Protein AF-A0A316JF48-F1 (afdb_monomer)

Foldseek 3Di:
DPQDQQDPVLLVVLLVLLVLAPVDDLLLSQLLVQQSVQDDSVVQWRFAALVSSQVSSVHDSVVSVVCVVVNVVVLQKDFPDPDDPPGGTTMHGQSQKGRGPVQCVQVVNDTDNGVVPDPRPPPPPDDDDDDDDDDDDDDDDDDDDDDDDDDDDDDDDDDDDDDDDDDDDDDDDDDDDDDDDDDDPPPDPPFDPQWFKWAFQFWAQDDPVSQKIWTWIAGPVRDIDIDIDGCPDPQVVQVCVAQPCPVDRVSRRGAMWIWGPDPDDDIGIWHRFKDDKWKWFWADKDADPQQKIWTFIQTPNDTDIDTGDNVLSVQQQVQLVHDVSNHRFIWIWIQGRVRRIHIHGD

Secondary structure (DSSP, 8-state):
----PPPHHHHHHHHHHHHT-TTS-HHHHHHHHHHHHTEETTTTEEE--HHHHHHHHTS-HHHHHHHHHHHHHTTSEEEEE--BTTBPPEEEE-TT-B--HHHHHHTTT--BS-TTTS--TT---PPPPPP--------------------------------------PPPP----------------PPPTTEEEEEEEEEEEESTTS-EEEEEEEETT--EEEEEEETTSHHHHHHHHHH---S-TTTTTT-EEEEE--SSSPPPEEESSPPPPEEEEEEEEEE-TTS-EEEEEEETTEEEEEEE-HHHHHHHHHHHTSHHHHTT-EEEEEE-TTS-EEEEE-

Nearest PDB structures (foldseek):
  8s4s-assembly1_A  TM=5.146E-01  e=9.617E-03  Enterococcus faecalis
  3g3z-assembly1_B  TM=6.597E-01  e=1.656E-01  Neisseria meningitidis serogroup B
  4zzl-assembly1_A  TM=5.599E-01  e=2.764E-01  Pseudomonas aeruginosa
  7xhs-assembly1_A  TM=5.528E-01  e=4.613E-01  Photorhabdus
  2fbh-assembly1_A  TM=4.994E-01  e=3.097E-01  Pseudomonas aeruginosa

Mean predicted aligned error: 20.39 Å

Sequence (346 aa):
MAWHRIRVKDKAAFREDMQEDTTLTDLQKRMISVIVKHWSNARMAAECSNSFIAVGAGTTVKMVKKYKPSLIASGRVSVKKEHTFTESTLWDVNWFFRGSAYTRHMNGGKPISDCRKVAPKDAQGSPPYMHKGAPQDCIGGWPPDMHGGGPQVGAQFHPLRGCIGAPTGARPLGGAQGVAPLKEKKNNPRAQPGFARWKIVHAEYEGEDEDVFVAHLRSGANRKFVLRCHIESEEYCALDDAIGIDGDTEYIIGTQIAMSVNRTGPKEIRRADPLPWQTADIVSGETNPDGSAIMRVIIDGEESKMRLTSPQAAALIESCGGEKETIGARVRFRLMPDDSMEFYTA

pLDDT: mean 73.67, std 23.27, range [22.89, 95.19]

Structure (mmCIF, N/CA/C/O backbone):
data_AF-A0A316JF48-F1
#
_entry.id   AF-A0A316JF48-F1
#
loop_
_atom_site.group_PDB
_atom_site.id
_atom_site.type_symbol
_atom_site.label_atom_id
_atom_site.label_alt_id
_atom_site.label_comp_id
_atom_site.label_asym_id
_atom_site.label_entity_id
_atom_site.label_seq_id
_atom_site.pdbx_PDB_ins_code
_atom_site.Cartn_x
_atom_site.Cartn_y
_atom_site.Cartn_z
_atom_site.occupancy
_atom_site.B_iso_or_equiv
_atom_site.auth_seq_id
_atom_site.auth_comp_id
_atom_site.auth_asym_id
_atom_site.auth_atom_id
_atom_site.pdbx_PDB_model_num
ATOM 1 N N . MET A 1 1 ? 34.628 -20.916 -14.542 1.00 34.16 1 MET A N 1
ATOM 2 C CA . MET A 1 1 ? 33.350 -21.650 -14.684 1.00 34.16 1 MET A CA 1
ATOM 3 C C . MET A 1 1 ? 32.396 -20.804 -15.515 1.00 34.16 1 MET A C 1
ATOM 5 O O . MET A 1 1 ? 32.075 -19.697 -15.103 1.00 34.16 1 MET A O 1
ATOM 9 N N . ALA A 1 2 ? 32.015 -21.260 -16.710 1.00 33.56 2 ALA A N 1
ATOM 10 C CA . ALA A 1 2 ? 31.107 -20.523 -17.588 1.00 33.56 2 ALA A CA 1
ATOM 11 C C . ALA A 1 2 ? 29.662 -20.702 -17.097 1.00 33.56 2 ALA A C 1
ATOM 13 O O . ALA A 1 2 ? 29.010 -21.697 -17.412 1.00 33.56 2 ALA A O 1
ATOM 14 N N . TRP A 1 3 ? 29.175 -19.765 -16.284 1.00 41.34 3 TRP A N 1
ATOM 15 C CA . TRP A 1 3 ? 27.784 -19.744 -15.837 1.00 41.34 3 TRP A CA 1
ATOM 16 C C . TRP A 1 3 ? 26.866 -19.710 -17.068 1.00 41.34 3 TRP A C 1
ATOM 18 O O . TRP A 1 3 ? 27.005 -18.850 -17.940 1.00 41.34 3 TRP A O 1
ATOM 28 N N . HIS A 1 4 ? 25.981 -20.702 -17.195 1.00 54.09 4 HIS A N 1
ATOM 29 C CA . HIS A 1 4 ? 25.082 -20.851 -18.339 1.00 54.09 4 HIS A CA 1
ATOM 30 C C . HIS A 1 4 ? 24.142 -19.641 -18.438 1.00 54.09 4 HIS A C 1
ATOM 32 O O . HIS A 1 4 ? 23.139 -19.550 -17.734 1.00 54.09 4 HIS A O 1
ATOM 38 N N . ARG A 1 5 ? 24.463 -18.707 -19.340 1.00 67.81 5 ARG A N 1
ATOM 39 C CA . ARG A 1 5 ? 23.582 -17.600 -19.719 1.00 67.81 5 ARG A CA 1
ATOM 40 C C . ARG A 1 5 ? 22.308 -18.176 -20.338 1.00 67.81 5 ARG A C 1
ATOM 42 O O . ARG A 1 5 ? 22.382 -18.864 -21.357 1.00 67.81 5 ARG A O 1
ATOM 49 N N . ILE A 1 6 ? 21.153 -17.858 -19.758 1.00 78.00 6 ILE A N 1
ATOM 50 C CA . ILE A 1 6 ? 19.854 -18.271 -20.298 1.00 78.00 6 ILE A CA 1
ATOM 51 C C . ILE A 1 6 ? 19.650 -17.595 -21.651 1.00 78.00 6 ILE A C 1
ATOM 53 O O . ILE A 1 6 ? 19.726 -16.361 -21.757 1.00 78.00 6 ILE A O 1
ATOM 57 N N . ARG A 1 7 ? 19.419 -18.403 -22.691 1.00 75.81 7 ARG A N 1
ATOM 58 C CA . ARG A 1 7 ? 19.277 -17.926 -24.069 1.00 75.81 7 ARG A CA 1
ATOM 59 C C . ARG A 1 7 ? 17.834 -17.516 -24.335 1.00 75.81 7 ARG A C 1
ATOM 61 O O . ARG A 1 7 ? 16.902 -17.984 -23.688 1.00 75.81 7 ARG A O 1
ATOM 68 N N . VAL A 1 8 ? 17.636 -16.672 -25.346 1.00 74.12 8 VAL A N 1
ATOM 69 C CA . VAL A 1 8 ? 16.299 -16.208 -25.764 1.00 74.12 8 VAL A CA 1
ATOM 70 C C . VAL A 1 8 ? 15.369 -17.385 -26.085 1.00 74.12 8 VAL A C 1
ATOM 72 O O . VAL A 1 8 ? 14.216 -17.378 -25.664 1.00 74.12 8 VAL A O 1
ATOM 75 N N . LYS A 1 9 ? 15.894 -18.433 -26.736 1.00 75.31 9 LYS A N 1
ATOM 76 C CA . LYS A 1 9 ? 15.146 -19.662 -27.043 1.00 75.31 9 LYS A CA 1
ATOM 77 C C . LYS A 1 9 ? 14.630 -20.398 -25.800 1.00 75.31 9 LYS A C 1
ATOM 79 O O . LYS A 1 9 ? 13.519 -20.909 -25.821 1.00 75.31 9 LYS A O 1
ATOM 84 N N . ASP A 1 10 ? 15.397 -20.400 -24.708 1.00 76.25 10 ASP A N 1
ATOM 85 C CA . ASP A 1 10 ? 15.010 -21.084 -23.470 1.00 76.25 10 ASP A CA 1
ATOM 86 C C . ASP A 1 10 ? 13.870 -20.314 -22.787 1.00 76.25 10 ASP A C 1
ATOM 88 O O . ASP A 1 10 ? 12.926 -20.913 -22.274 1.00 76.25 10 ASP A O 1
ATOM 92 N N . LYS A 1 11 ? 13.907 -18.974 -22.866 1.00 81.25 11 LYS A N 1
ATOM 93 C CA . LYS A 1 11 ? 12.822 -18.108 -22.385 1.00 81.25 11 LYS A CA 1
ATOM 94 C C . LYS A 1 11 ? 11.534 -18.269 -23.197 1.00 81.25 11 LYS A C 1
ATOM 96 O O . LYS A 1 11 ? 10.454 -18.232 -22.614 1.00 81.25 11 LYS A O 1
ATOM 101 N N . ALA A 1 12 ? 11.645 -18.416 -24.519 1.00 77.31 12 ALA A N 1
ATOM 102 C CA . ALA A 1 12 ? 10.501 -18.624 -25.407 1.00 77.31 12 ALA A CA 1
ATOM 103 C C . ALA A 1 12 ? 9.829 -19.978 -25.136 1.00 77.31 12 ALA A C 1
ATOM 105 O O . ALA A 1 12 ? 8.649 -20.007 -24.798 1.00 77.31 12 ALA A O 1
ATOM 106 N N . ALA A 1 13 ? 10.611 -21.064 -25.132 1.00 79.88 13 ALA A N 1
ATOM 107 C CA . ALA A 1 13 ? 10.106 -22.409 -24.865 1.00 79.88 13 ALA A CA 1
ATOM 108 C C . ALA A 1 13 ? 9.469 -22.541 -23.469 1.00 79.88 13 ALA A C 1
ATOM 110 O O . ALA A 1 13 ? 8.463 -23.223 -23.305 1.00 79.88 13 ALA A O 1
ATOM 111 N N . PHE A 1 14 ? 10.023 -21.865 -22.454 1.00 90.12 14 PHE A N 1
ATOM 112 C CA . PHE A 1 14 ? 9.407 -21.804 -21.127 1.00 90.12 14 PHE A CA 1
ATOM 113 C C . PHE A 1 14 ? 8.027 -21.124 -21.157 1.00 90.12 14 PHE A C 1
ATOM 115 O O . PHE A 1 14 ? 7.099 -21.580 -20.491 1.00 90.12 14 PHE A O 1
ATOM 122 N N . ARG A 1 15 ? 7.884 -20.018 -21.901 1.00 88.06 15 ARG A N 1
ATOM 123 C CA . ARG A 1 15 ? 6.619 -19.271 -21.980 1.00 88.06 15 ARG A CA 1
ATOM 124 C C . ARG A 1 15 ? 5.547 -20.046 -22.729 1.00 88.06 15 ARG A C 1
ATOM 126 O O . ARG A 1 15 ? 4.422 -20.068 -22.248 1.00 88.06 15 ARG A O 1
ATOM 133 N N . GLU A 1 16 ? 5.892 -20.659 -23.857 1.00 86.75 16 GLU A N 1
ATOM 134 C CA . GLU A 1 16 ? 4.974 -21.501 -24.636 1.00 86.75 16 GLU A CA 1
ATOM 135 C C . GLU A 1 16 ? 4.423 -22.639 -23.768 1.00 86.75 16 GLU A C 1
ATOM 137 O O . GLU A 1 16 ? 3.214 -22.732 -23.564 1.00 86.75 16 GLU A O 1
ATOM 142 N N . ASP A 1 17 ? 5.311 -23.395 -23.115 1.00 90.69 17 ASP A N 1
ATOM 143 C CA . ASP A 1 17 ? 4.923 -24.482 -22.211 1.00 90.69 17 ASP A CA 1
ATOM 144 C C . ASP A 1 17 ? 4.059 -24.004 -21.028 1.00 90.69 17 ASP A C 1
ATOM 146 O O . ASP A 1 17 ? 3.122 -24.688 -20.620 1.00 90.69 17 ASP A O 1
ATOM 150 N N . MET A 1 18 ? 4.346 -22.823 -20.472 1.00 92.50 18 MET A N 1
ATOM 151 C CA . MET A 1 18 ? 3.547 -22.242 -19.390 1.00 92.50 18 MET A CA 1
ATOM 152 C C . MET A 1 18 ? 2.138 -21.837 -19.850 1.00 92.50 18 MET A C 1
ATOM 154 O O . MET A 1 18 ? 1.196 -21.945 -19.063 1.00 92.50 18 MET A O 1
ATOM 158 N N . GLN A 1 19 ? 1.967 -21.363 -21.089 1.00 90.19 19 GLN A N 1
ATOM 159 C CA . GLN A 1 19 ? 0.639 -21.007 -21.605 1.00 90.19 19 GLN A CA 1
ATOM 160 C C . GLN A 1 19 ? -0.237 -22.245 -21.809 1.00 90.19 19 GLN A C 1
ATOM 162 O O . GLN A 1 19 ? -1.428 -22.202 -21.495 1.00 90.19 19 GLN A O 1
ATOM 167 N N . GLU A 1 20 ? 0.363 -23.359 -22.222 1.00 88.00 20 GLU A N 1
ATOM 168 C CA . GLU A 1 20 ? -0.301 -24.654 -22.422 1.00 88.00 20 GLU A CA 1
ATOM 169 C C . G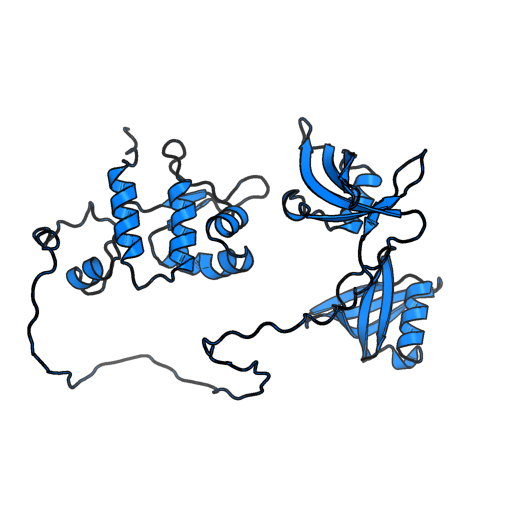LU A 1 20 ? -0.499 -25.472 -21.128 1.00 88.00 20 GLU A C 1
ATOM 171 O O . GLU A 1 20 ? -1.043 -26.579 -21.152 1.00 88.00 20 GLU A O 1
ATOM 176 N N . ASP A 1 21 ? -0.057 -24.959 -19.978 1.00 88.62 21 ASP A N 1
ATOM 177 C CA . ASP A 1 21 ? -0.242 -25.611 -18.682 1.00 88.62 21 ASP A CA 1
ATOM 178 C C . ASP A 1 21 ? -1.650 -25.335 -18.138 1.00 88.62 21 ASP A C 1
ATOM 180 O O . ASP A 1 21 ? -2.005 -24.201 -17.804 1.00 88.62 21 ASP A O 1
ATOM 184 N N . THR A 1 22 ? -2.472 -26.379 -18.050 1.00 86.75 22 THR A N 1
ATOM 185 C CA . THR A 1 22 ? -3.846 -26.304 -17.532 1.00 86.75 22 THR A CA 1
ATOM 186 C C . THR A 1 22 ? -3.915 -26.339 -16.006 1.00 86.75 22 THR A C 1
ATOM 188 O O . THR A 1 22 ? -4.963 -26.041 -15.439 1.00 86.75 22 THR A O 1
ATOM 191 N N . THR A 1 23 ? -2.811 -26.659 -15.322 1.00 87.50 23 THR A N 1
ATOM 192 C CA . THR A 1 23 ? -2.747 -26.675 -13.849 1.00 87.50 23 THR A CA 1
ATOM 193 C C . THR A 1 23 ? -2.581 -25.281 -13.244 1.00 87.50 23 THR A C 1
ATOM 195 O O . THR A 1 23 ? -2.753 -25.103 -12.039 1.00 87.50 23 THR A O 1
ATOM 198 N N . LEU A 1 24 ? -2.271 -24.284 -14.077 1.00 91.12 24 LEU A N 1
ATOM 199 C CA . LEU A 1 24 ? -2.115 -22.891 -13.683 1.00 91.12 24 LEU A CA 1
ATOM 200 C C . LEU A 1 24 ? -3.306 -22.058 -14.152 1.00 91.12 24 LEU A C 1
ATOM 202 O O . LEU A 1 24 ? -3.694 -22.092 -15.317 1.00 91.12 24 LEU A O 1
ATOM 206 N N . THR A 1 25 ? -3.825 -21.227 -13.254 1.00 93.50 25 THR A N 1
ATOM 207 C CA . THR A 1 25 ? -4.791 -20.179 -13.599 1.00 93.50 25 THR A CA 1
ATOM 208 C C . THR A 1 25 ? -4.130 -19.066 -14.415 1.00 93.50 25 THR A C 1
ATOM 210 O O . THR A 1 25 ? -2.928 -18.814 -14.291 1.00 93.50 25 THR A O 1
ATOM 213 N N . ASP A 1 26 ? -4.923 -18.318 -15.184 1.00 92.62 26 ASP A N 1
ATOM 214 C CA . ASP A 1 26 ? -4.429 -17.171 -15.962 1.00 92.62 26 ASP A CA 1
ATOM 215 C C . ASP A 1 26 ? -3.710 -16.137 -15.093 1.00 92.62 26 ASP A C 1
ATOM 217 O O . ASP A 1 26 ? -2.704 -15.553 -15.497 1.00 92.62 26 ASP A O 1
ATOM 221 N N . LEU A 1 27 ? -4.188 -15.937 -13.863 1.00 92.19 27 LEU A N 1
ATOM 222 C CA . LEU A 1 27 ? -3.556 -15.035 -12.911 1.00 92.19 27 LEU A CA 1
ATOM 223 C C . LEU A 1 27 ? -2.155 -15.524 -12.508 1.00 92.19 27 LEU A C 1
ATOM 225 O O . LEU A 1 27 ? -1.216 -14.730 -12.490 1.00 92.19 27 LEU A O 1
ATOM 229 N N . GLN A 1 28 ? -1.990 -16.822 -12.242 1.00 94.25 28 GLN A N 1
ATOM 230 C CA . GLN A 1 28 ? -0.684 -17.406 -11.922 1.00 94.25 28 GLN A CA 1
ATOM 231 C C . GLN A 1 28 ? 0.271 -17.337 -13.117 1.00 94.25 28 GLN A C 1
ATOM 233 O O . GLN A 1 28 ? 1.434 -16.973 -12.944 1.00 94.25 28 GLN A O 1
ATOM 238 N N . LYS A 1 29 ? -0.222 -17.596 -14.337 1.00 94.44 29 LYS A N 1
ATOM 239 C CA . LYS A 1 29 ? 0.559 -17.431 -15.576 1.00 94.44 29 LYS A CA 1
ATOM 240 C C . LYS A 1 29 ? 1.045 -15.991 -15.739 1.00 94.44 29 LYS A C 1
ATOM 242 O O . LYS A 1 29 ? 2.211 -15.775 -16.076 1.00 94.44 29 LYS A O 1
ATOM 247 N N . ARG A 1 30 ? 0.195 -14.995 -15.453 1.00 94.44 30 ARG A N 1
ATOM 248 C CA . ARG A 1 30 ? 0.591 -13.576 -15.457 1.00 94.44 30 ARG A CA 1
ATOM 249 C C . ARG A 1 30 ? 1.652 -13.275 -14.397 1.00 94.44 30 ARG A C 1
ATOM 251 O O . ARG A 1 30 ? 2.666 -12.679 -14.739 1.00 94.44 30 ARG A O 1
ATOM 258 N N . MET A 1 31 ? 1.482 -13.740 -13.157 1.00 94.75 31 MET A N 1
ATOM 259 C CA . MET A 1 31 ? 2.473 -13.543 -12.085 1.00 94.75 31 MET A CA 1
ATOM 260 C C . MET A 1 31 ? 3.843 -14.145 -12.439 1.00 94.75 31 MET A C 1
ATOM 262 O O . MET A 1 31 ? 4.861 -13.461 -12.334 1.00 94.75 31 MET A O 1
ATOM 266 N N . ILE A 1 32 ? 3.880 -15.386 -12.938 1.00 95.19 32 ILE A N 1
ATOM 267 C CA . ILE A 1 32 ? 5.127 -16.037 -13.380 1.00 95.19 32 ILE A CA 1
ATOM 268 C C . ILE A 1 32 ? 5.738 -15.278 -14.565 1.00 95.19 32 ILE A C 1
ATOM 270 O O . ILE A 1 32 ? 6.951 -15.078 -14.608 1.00 95.19 32 ILE A O 1
ATOM 274 N N . SER A 1 33 ? 4.915 -14.789 -15.498 1.00 93.44 33 SER A N 1
ATOM 275 C CA . SER A 1 33 ? 5.388 -13.995 -16.641 1.00 93.44 33 SER A CA 1
ATOM 276 C C . SER A 1 33 ? 6.127 -12.725 -16.216 1.00 93.44 33 SER A C 1
ATOM 278 O O . SER A 1 33 ? 7.119 -12.369 -16.857 1.00 93.44 33 SER A O 1
ATOM 280 N N . VAL A 1 34 ? 5.683 -12.060 -15.142 1.00 93.62 34 VAL A N 1
ATOM 281 C CA . VAL A 1 34 ? 6.367 -10.880 -14.589 1.00 93.62 34 VAL A CA 1
ATOM 282 C C . VAL A 1 34 ? 7.750 -11.263 -14.070 1.00 93.62 34 VAL A C 1
ATOM 284 O O . VAL A 1 34 ? 8.740 -10.688 -14.517 1.00 93.62 34 VAL A O 1
ATOM 287 N N . ILE A 1 35 ? 7.838 -12.293 -13.225 1.00 93.12 35 ILE A N 1
ATOM 288 C CA . ILE A 1 35 ? 9.111 -12.783 -12.667 1.00 93.12 35 ILE A CA 1
ATOM 289 C C . ILE A 1 35 ? 10.094 -13.133 -13.800 1.00 93.12 35 ILE A C 1
ATOM 291 O O . ILE A 1 35 ? 11.236 -12.681 -13.836 1.00 93.12 35 ILE A O 1
ATOM 295 N N . VAL A 1 36 ? 9.620 -13.875 -14.800 1.00 92.12 36 VAL A N 1
ATOM 296 C CA . VAL A 1 36 ? 10.390 -14.305 -15.979 1.00 92.12 36 VAL A CA 1
ATOM 297 C C . VAL A 1 36 ? 10.886 -13.123 -16.816 1.00 92.12 36 VAL A C 1
ATOM 299 O O . VAL A 1 36 ? 12.003 -13.154 -17.345 1.00 92.12 36 VAL A O 1
ATOM 302 N N . LYS A 1 37 ? 10.062 -12.081 -16.983 1.00 89.50 37 LYS A N 1
ATOM 303 C CA . LYS A 1 37 ? 10.419 -10.876 -17.746 1.00 89.50 37 LYS A CA 1
ATOM 304 C C . LYS A 1 37 ? 11.554 -10.103 -17.071 1.00 89.50 37 LYS A C 1
ATOM 306 O O . LYS A 1 37 ? 12.409 -9.583 -17.782 1.00 89.50 37 LYS A O 1
ATOM 311 N N . HIS A 1 38 ? 11.590 -10.101 -15.742 1.00 89.38 38 HIS A N 1
ATOM 312 C CA . HIS A 1 38 ? 12.565 -9.363 -14.937 1.00 89.38 38 HIS A CA 1
ATOM 313 C C . HIS A 1 38 ? 13.785 -10.195 -14.510 1.00 89.38 38 HIS A C 1
ATOM 315 O O . HIS A 1 38 ? 14.590 -9.768 -13.687 1.00 89.38 38 HIS A O 1
ATOM 321 N N . TRP A 1 39 ? 13.985 -11.361 -15.127 1.00 88.25 39 TRP A N 1
ATOM 322 C CA . TRP A 1 39 ? 15.186 -12.165 -14.930 1.00 88.25 39 TRP A CA 1
ATOM 323 C C . TRP A 1 39 ? 16.458 -11.506 -15.470 1.00 88.25 39 TRP A C 1
ATOM 325 O O . TRP A 1 39 ? 16.591 -11.283 -16.684 1.00 88.25 39 TRP A O 1
ATOM 335 N N . SER A 1 40 ? 17.451 -11.348 -14.592 1.00 84.69 40 SER A N 1
ATOM 336 C CA . SER A 1 40 ? 18.799 -10.905 -14.938 1.00 84.69 40 SER A CA 1
ATOM 337 C C . SER A 1 40 ? 19.776 -12.079 -15.014 1.00 84.69 40 SER A C 1
ATOM 339 O O . SER A 1 40 ? 20.015 -12.782 -14.034 1.00 84.69 40 SER A O 1
ATOM 341 N N . ASN A 1 41 ? 20.421 -12.248 -16.173 1.00 76.94 41 ASN A N 1
ATOM 342 C CA . ASN A 1 41 ? 21.519 -13.211 -16.334 1.00 76.94 41 ASN A CA 1
ATOM 343 C C . ASN A 1 41 ? 22.772 -12.821 -15.530 1.00 76.94 41 ASN A C 1
ATOM 345 O O . ASN A 1 41 ? 23.590 -13.689 -15.257 1.00 76.94 41 ASN A O 1
ATOM 349 N N . ALA A 1 42 ? 22.935 -11.543 -15.165 1.00 76.38 42 ALA A N 1
ATOM 350 C CA . ALA A 1 42 ? 24.068 -11.097 -14.355 1.00 76.38 42 ALA A CA 1
ATOM 351 C C . ALA A 1 42 ? 23.900 -11.504 -12.883 1.00 76.38 42 ALA A C 1
ATOM 353 O O . ALA A 1 42 ? 24.842 -11.985 -12.266 1.00 76.38 42 ALA A O 1
ATOM 354 N N . ARG A 1 43 ? 22.682 -11.367 -12.337 1.00 77.75 43 ARG A N 1
ATOM 355 C CA . ARG A 1 43 ? 22.364 -11.731 -10.941 1.00 77.75 43 ARG A CA 1
ATOM 356 C C . ARG A 1 43 ? 21.909 -13.185 -10.778 1.00 77.75 43 ARG A C 1
ATOM 358 O O . ARG A 1 43 ? 21.800 -13.668 -9.653 1.00 77.75 43 ARG A O 1
ATOM 365 N N . MET A 1 44 ? 21.648 -13.886 -11.887 1.00 82.88 44 MET A N 1
ATOM 366 C CA . MET A 1 44 ? 21.079 -15.242 -11.901 1.00 82.88 44 MET A CA 1
ATOM 367 C C . MET A 1 44 ? 19.841 -15.336 -10.992 1.00 82.88 44 MET A C 1
ATOM 369 O O . MET A 1 44 ? 19.726 -16.247 -10.167 1.00 82.88 44 MET A O 1
ATOM 373 N N . ALA A 1 45 ? 18.997 -14.305 -11.077 1.00 88.69 45 ALA A N 1
ATOM 374 C CA . ALA A 1 45 ? 17.771 -14.121 -10.315 1.00 88.69 45 ALA A CA 1
ATOM 375 C C . ALA A 1 45 ? 16.900 -13.043 -10.982 1.00 88.69 45 ALA A C 1
ATOM 377 O O . ALA A 1 45 ? 17.397 -12.190 -11.729 1.00 88.69 45 ALA A O 1
ATOM 378 N N . ALA A 1 46 ? 15.607 -13.067 -10.681 1.00 87.56 46 ALA A N 1
ATOM 379 C CA . ALA A 1 46 ? 14.692 -11.960 -10.906 1.00 87.56 46 ALA A CA 1
ATOM 380 C C . ALA A 1 46 ? 14.450 -11.239 -9.577 1.00 87.56 46 ALA A C 1
ATOM 382 O O . ALA A 1 46 ? 14.013 -11.851 -8.605 1.00 87.56 46 ALA A O 1
ATOM 383 N N . GLU A 1 47 ? 14.750 -9.948 -9.525 1.00 89.38 47 GLU A N 1
ATOM 384 C CA . GLU A 1 47 ? 14.450 -9.113 -8.366 1.00 89.38 47 GLU A CA 1
ATOM 385 C C . GLU A 1 47 ? 13.035 -8.567 -8.529 1.00 89.38 47 GLU A C 1
ATOM 387 O O . GLU A 1 47 ? 12.769 -7.743 -9.403 1.00 89.38 47 GLU A O 1
ATOM 392 N N . CYS A 1 48 ? 12.098 -9.124 -7.766 1.00 87.00 48 CYS A N 1
ATOM 393 C CA . CYS A 1 48 ? 10.682 -8.806 -7.892 1.00 87.00 48 CYS A CA 1
ATOM 394 C C . CYS A 1 48 ? 10.036 -8.800 -6.508 1.00 87.00 48 CYS A C 1
ATOM 396 O O . CYS A 1 48 ? 9.850 -9.856 -5.896 1.00 87.00 48 CYS A O 1
ATOM 398 N N . SER A 1 49 ? 9.648 -7.619 -6.030 1.00 88.44 49 SER A N 1
ATOM 399 C CA . SER A 1 49 ? 8.803 -7.487 -4.844 1.00 88.44 49 SER A CA 1
ATOM 400 C C . SER A 1 49 ? 7.375 -7.988 -5.120 1.00 88.44 49 SER A C 1
ATOM 402 O O . SER A 1 49 ? 6.951 -8.186 -6.265 1.00 88.44 49 SER A O 1
ATOM 404 N N . ASN A 1 50 ? 6.590 -8.196 -4.060 1.00 86.50 50 ASN A N 1
ATOM 405 C CA . ASN A 1 50 ? 5.193 -8.610 -4.216 1.00 86.50 50 ASN A CA 1
ATOM 406 C C . ASN A 1 50 ? 4.337 -7.520 -4.891 1.00 86.50 50 ASN A C 1
ATOM 408 O O . ASN A 1 50 ? 3.432 -7.860 -5.654 1.00 86.50 50 ASN A O 1
ATOM 412 N N . SER A 1 51 ? 4.624 -6.237 -4.637 1.00 84.00 51 SER A N 1
ATOM 413 C CA . SER A 1 51 ? 3.995 -5.094 -5.317 1.00 84.00 51 SER A CA 1
ATOM 414 C C . SER A 1 51 ? 4.341 -5.077 -6.802 1.00 84.00 51 SER A C 1
ATOM 416 O O . SER A 1 51 ? 3.444 -4.998 -7.642 1.00 84.00 51 SER A O 1
ATOM 418 N N . PHE A 1 52 ? 5.609 -5.312 -7.133 1.00 86.56 52 PHE A N 1
ATOM 419 C CA . PHE A 1 52 ? 6.082 -5.393 -8.508 1.00 86.56 52 PHE A CA 1
ATOM 420 C C . PHE A 1 52 ? 5.363 -6.486 -9.319 1.00 86.56 52 PHE A C 1
ATOM 422 O O . PHE A 1 52 ? 4.888 -6.257 -10.436 1.00 86.56 52 PHE A O 1
ATOM 429 N N . ILE A 1 53 ? 5.207 -7.677 -8.731 1.00 88.12 53 ILE A N 1
ATOM 430 C CA . ILE A 1 53 ? 4.452 -8.778 -9.347 1.00 88.12 53 ILE A CA 1
ATOM 431 C C . ILE A 1 53 ? 2.968 -8.416 -9.477 1.00 88.12 53 ILE A C 1
ATOM 433 O O . ILE A 1 53 ? 2.352 -8.734 -10.496 1.00 88.12 53 ILE A O 1
ATOM 437 N N . ALA A 1 54 ? 2.390 -7.748 -8.475 1.00 82.19 54 ALA A N 1
ATOM 438 C CA . ALA A 1 54 ? 0.980 -7.370 -8.470 1.00 82.19 54 ALA A CA 1
ATOM 439 C C . ALA A 1 54 ? 0.645 -6.417 -9.626 1.00 82.19 54 ALA A C 1
ATOM 441 O O . ALA A 1 54 ? -0.277 -6.691 -10.399 1.00 82.19 54 ALA A O 1
ATOM 442 N N . VAL A 1 55 ? 1.445 -5.362 -9.799 1.00 85.56 55 VAL A N 1
ATOM 443 C CA . VAL A 1 55 ? 1.293 -4.392 -10.892 1.00 85.56 55 VAL A CA 1
ATOM 444 C C . VAL A 1 55 ? 1.470 -5.078 -12.243 1.00 85.56 55 VAL A C 1
ATOM 446 O O . VAL A 1 55 ? 0.591 -4.994 -13.101 1.00 85.56 55 VAL A O 1
ATOM 449 N N . GLY A 1 56 ? 2.562 -5.829 -12.422 1.00 83.06 56 GLY A N 1
ATOM 450 C CA . GLY A 1 56 ? 2.845 -6.493 -13.693 1.00 83.06 56 GLY A CA 1
ATOM 451 C C . GLY A 1 56 ? 1.805 -7.552 -14.088 1.00 83.06 56 GLY A C 1
ATOM 452 O O . GLY A 1 56 ? 1.594 -7.792 -15.276 1.00 83.06 56 GLY A O 1
ATOM 453 N N . ALA A 1 57 ? 1.142 -8.180 -13.111 1.00 90.06 57 ALA A N 1
ATOM 454 C CA . ALA A 1 57 ? 0.115 -9.194 -13.345 1.00 90.06 57 ALA A CA 1
ATOM 455 C C . ALA A 1 57 ? -1.321 -8.633 -13.375 1.00 90.06 57 ALA A C 1
ATOM 457 O O . ALA A 1 57 ? -2.258 -9.400 -13.639 1.00 90.06 57 ALA A O 1
ATOM 458 N N . GLY A 1 58 ? -1.501 -7.330 -13.118 1.00 88.25 58 GLY A N 1
ATOM 459 C CA . GLY A 1 58 ? -2.804 -6.661 -13.070 1.00 88.25 58 GLY A CA 1
ATOM 460 C C . GLY A 1 58 ? -3.674 -7.136 -11.903 1.00 88.25 58 GLY A C 1
ATOM 461 O O . GLY A 1 58 ? -4.830 -7.503 -12.099 1.00 88.25 58 GLY A O 1
ATOM 462 N N . THR A 1 59 ? -3.102 -7.216 -10.702 1.00 89.12 59 THR A N 1
ATOM 463 C CA . THR A 1 59 ? -3.750 -7.758 -9.497 1.00 89.12 59 THR A CA 1
ATOM 464 C C . THR A 1 59 ? -3.321 -6.999 -8.238 1.00 89.12 59 THR A C 1
ATOM 466 O O . THR A 1 59 ? -2.542 -6.056 -8.303 1.00 89.12 59 THR A O 1
ATOM 469 N N . THR A 1 60 ? -3.824 -7.405 -7.071 1.00 84.12 60 THR A N 1
ATOM 470 C CA . THR A 1 60 ? -3.448 -6.838 -5.768 1.00 84.12 60 THR A CA 1
ATOM 471 C C . THR A 1 60 ? -2.324 -7.626 -5.091 1.00 84.12 60 THR A C 1
ATOM 473 O O . THR A 1 60 ? -2.170 -8.835 -5.296 1.00 84.12 60 THR A O 1
ATOM 476 N N . VAL A 1 61 ? -1.578 -6.963 -4.202 1.00 83.75 61 VAL A N 1
ATOM 477 C CA . VAL A 1 61 ? -0.521 -7.583 -3.379 1.00 83.75 61 VAL A CA 1
ATOM 478 C C . VAL A 1 61 ? -1.071 -8.711 -2.504 1.00 83.75 61 VAL A C 1
ATOM 480 O O . VAL A 1 61 ? -0.432 -9.753 -2.366 1.00 83.75 61 VAL A O 1
ATOM 483 N N . LYS A 1 62 ? -2.293 -8.558 -1.973 1.00 88.19 62 LYS A N 1
ATOM 484 C CA . LYS A 1 62 ? -2.990 -9.606 -1.206 1.00 88.19 62 LYS A CA 1
ATOM 485 C C . LYS A 1 62 ? -3.131 -10.896 -2.017 1.00 88.19 62 LYS A C 1
ATOM 487 O O . LYS A 1 62 ? -2.908 -11.983 -1.489 1.00 88.19 62 LYS A O 1
ATOM 492 N N . MET A 1 63 ? -3.448 -10.782 -3.307 1.00 85.44 63 MET A N 1
ATOM 493 C CA . MET A 1 63 ? -3.540 -11.937 -4.201 1.00 85.44 63 MET A CA 1
ATOM 494 C C . MET A 1 63 ? -2.163 -12.535 -4.487 1.00 85.44 63 MET A C 1
ATOM 496 O O . MET A 1 63 ? -2.028 -13.752 -4.454 1.00 85.44 63 MET A O 1
ATOM 500 N N . VAL A 1 64 ? -1.124 -11.719 -4.688 1.00 87.44 64 VAL A N 1
ATOM 501 C CA . VAL A 1 64 ? 0.251 -12.232 -4.839 1.00 87.44 64 VAL A CA 1
ATOM 502 C C . VAL A 1 64 ? 0.684 -13.010 -3.594 1.00 87.44 64 VAL A C 1
ATOM 504 O O . VAL A 1 64 ? 1.127 -14.147 -3.726 1.00 87.44 64 VAL A O 1
ATOM 507 N N . LYS A 1 65 ? 0.474 -12.469 -2.384 1.00 89.31 65 LYS A N 1
ATOM 508 C CA . LYS A 1 65 ? 0.768 -13.166 -1.117 1.00 89.31 65 LYS A CA 1
ATOM 509 C C . LYS A 1 65 ? -0.018 -14.477 -0.998 1.00 89.31 65 LYS A C 1
ATOM 511 O O . LYS A 1 65 ? 0.565 -15.506 -0.670 1.00 89.31 65 LYS A O 1
ATOM 516 N N . LYS A 1 66 ? -1.312 -14.462 -1.339 1.00 91.69 66 LYS A N 1
ATOM 517 C CA . LYS A 1 66 ? -2.175 -15.656 -1.335 1.00 91.69 66 LYS A CA 1
ATOM 518 C C . LYS A 1 66 ? -1.693 -16.736 -2.309 1.00 91.69 66 LYS A C 1
ATOM 520 O O . LYS A 1 66 ? -1.717 -17.913 -1.967 1.00 91.69 66 LYS A O 1
ATOM 525 N N . TYR A 1 67 ? -1.276 -16.356 -3.518 1.00 93.00 67 TYR A N 1
ATOM 526 C CA . TYR A 1 67 ? -0.867 -17.307 -4.555 1.00 93.00 67 TYR A CA 1
ATOM 527 C C . TYR A 1 67 ? 0.622 -17.664 -4.516 1.00 93.00 67 TYR A C 1
ATOM 529 O O . TYR A 1 67 ? 0.980 -18.678 -5.111 1.00 93.00 67 TYR A O 1
ATOM 537 N N . LYS A 1 68 ? 1.477 -16.927 -3.789 1.00 91.00 68 LYS A N 1
ATOM 538 C CA . LYS A 1 68 ? 2.925 -17.192 -3.649 1.00 91.00 68 LYS A CA 1
ATOM 539 C C . LYS A 1 68 ? 3.238 -18.667 -3.336 1.00 91.00 68 LYS A C 1
ATOM 541 O O . LYS A 1 68 ? 4.034 -19.238 -4.081 1.00 91.00 68 LYS A O 1
ATOM 546 N N . PRO A 1 69 ? 2.594 -19.336 -2.354 1.00 92.50 69 PRO A N 1
ATOM 547 C CA . PRO A 1 69 ? 2.836 -20.760 -2.101 1.00 92.50 69 PRO A CA 1
ATOM 548 C C . PRO A 1 69 ? 2.519 -21.644 -3.311 1.00 92.50 69 PRO A C 1
ATOM 550 O O . PRO A 1 69 ? 3.268 -22.560 -3.631 1.00 92.50 69 PRO A O 1
ATOM 553 N N . SER A 1 70 ? 1.438 -21.338 -4.032 1.00 91.94 70 SER A N 1
ATOM 554 C CA . SER A 1 70 ? 1.027 -22.090 -5.218 1.00 91.94 70 SER A CA 1
ATOM 555 C C . SER A 1 70 ? 1.938 -21.835 -6.427 1.00 91.94 70 SER A C 1
ATOM 557 O O . SER A 1 70 ? 2.204 -22.757 -7.194 1.00 91.94 70 SER A O 1
ATOM 559 N N . LEU A 1 71 ? 2.482 -20.619 -6.574 1.00 92.88 71 LEU A N 1
ATOM 560 C CA . LEU A 1 71 ? 3.506 -20.319 -7.581 1.00 92.88 71 LEU A CA 1
ATOM 561 C C . LEU A 1 71 ? 4.774 -21.140 -7.336 1.00 92.88 71 LEU A C 1
ATOM 563 O O . LEU A 1 71 ? 5.307 -21.722 -8.276 1.00 92.88 71 LEU A O 1
ATOM 567 N N . ILE A 1 72 ? 5.221 -21.234 -6.082 1.00 92.12 72 ILE A N 1
ATOM 568 C CA . ILE A 1 72 ? 6.395 -22.035 -5.707 1.00 92.12 72 ILE A CA 1
ATOM 569 C C . ILE A 1 72 ? 6.108 -23.529 -5.914 1.00 92.12 72 ILE A C 1
ATOM 571 O O . ILE A 1 72 ? 6.911 -24.238 -6.519 1.00 92.12 72 ILE A O 1
ATOM 575 N N . ALA A 1 73 ? 4.925 -23.999 -5.506 1.00 87.88 73 ALA A N 1
ATOM 576 C CA . ALA A 1 73 ? 4.498 -25.388 -5.688 1.00 87.88 73 ALA A CA 1
ATOM 577 C C . ALA A 1 73 ? 4.408 -25.814 -7.165 1.00 87.88 73 ALA A C 1
ATOM 579 O O . ALA A 1 73 ? 4.506 -27.002 -7.464 1.00 87.88 73 ALA A O 1
ATOM 580 N N . SER A 1 74 ? 4.269 -24.866 -8.101 1.00 88.25 74 SER A N 1
ATOM 581 C CA . SER A 1 74 ? 4.311 -25.168 -9.538 1.00 88.25 74 SER A CA 1
ATOM 582 C C . SER A 1 74 ? 5.669 -25.708 -10.009 1.00 88.25 74 SER A C 1
ATOM 584 O O . SER A 1 74 ? 5.742 -26.301 -11.082 1.00 88.25 74 SER A O 1
ATOM 586 N N . GLY A 1 75 ? 6.749 -25.485 -9.248 1.00 86.69 75 GLY A N 1
ATOM 587 C CA . GLY A 1 75 ? 8.113 -25.891 -9.605 1.00 86.69 75 GLY A CA 1
ATOM 588 C C . GLY A 1 75 ? 8.774 -25.037 -10.696 1.00 86.69 75 GLY A C 1
ATOM 589 O O . GLY A 1 75 ? 9.924 -25.290 -11.061 1.00 86.69 75 GLY A O 1
ATOM 590 N N . ARG A 1 76 ? 8.069 -24.021 -11.215 1.00 90.12 76 ARG A N 1
ATOM 591 C CA . ARG A 1 76 ? 8.560 -23.109 -12.263 1.00 90.12 76 ARG A CA 1
ATOM 592 C C . ARG A 1 76 ? 9.388 -21.951 -11.718 1.00 90.12 76 ARG A C 1
ATOM 594 O O . ARG A 1 76 ? 10.288 -21.468 -12.403 1.00 90.12 76 ARG A O 1
ATOM 601 N N . VAL A 1 77 ? 9.069 -21.500 -10.510 1.00 93.38 77 VAL A N 1
ATOM 602 C CA . VAL A 1 77 ? 9.766 -20.420 -9.806 1.00 93.38 77 VAL A CA 1
ATOM 603 C C . VAL A 1 77 ? 10.009 -20.829 -8.362 1.00 93.38 77 VAL A C 1
ATOM 605 O O . VAL A 1 77 ? 9.218 -21.571 -7.783 1.00 93.38 77 VAL A O 1
ATOM 608 N N . SER A 1 78 ? 11.079 -20.325 -7.765 1.00 92.25 78 SER A N 1
ATOM 609 C CA . SER A 1 78 ? 11.369 -20.509 -6.342 1.00 92.25 78 SER A CA 1
ATOM 610 C C . SER A 1 78 ? 11.909 -19.220 -5.744 1.00 92.25 78 SER A C 1
ATOM 612 O O . SER A 1 78 ? 12.426 -18.365 -6.456 1.00 92.25 78 SER A O 1
ATOM 614 N N . VAL A 1 79 ? 11.795 -19.058 -4.430 1.00 91.50 79 VAL A N 1
ATOM 615 C CA . VAL A 1 79 ? 12.385 -17.909 -3.740 1.00 91.50 79 VAL A CA 1
ATOM 616 C C . VAL A 1 79 ? 13.829 -18.253 -3.394 1.00 91.50 79 VAL A C 1
ATOM 618 O O . VAL A 1 79 ? 14.082 -19.216 -2.679 1.00 91.50 79 VAL A O 1
ATOM 621 N N . LYS A 1 80 ? 14.774 -17.487 -3.942 1.00 86.44 80 LYS A N 1
ATOM 622 C CA . LYS A 1 80 ? 16.215 -17.623 -3.691 1.00 86.44 80 LYS A CA 1
ATOM 623 C C . LYS A 1 80 ? 16.640 -16.836 -2.452 1.00 86.44 80 LYS A C 1
ATOM 625 O O . LYS A 1 80 ? 17.473 -17.306 -1.687 1.00 86.44 80 LYS A O 1
ATOM 630 N N . LYS A 1 81 ? 16.059 -15.648 -2.264 1.00 85.44 81 LYS A N 1
ATOM 631 C CA . LYS A 1 81 ? 16.203 -14.813 -1.066 1.00 85.44 81 LYS A CA 1
ATOM 632 C C . 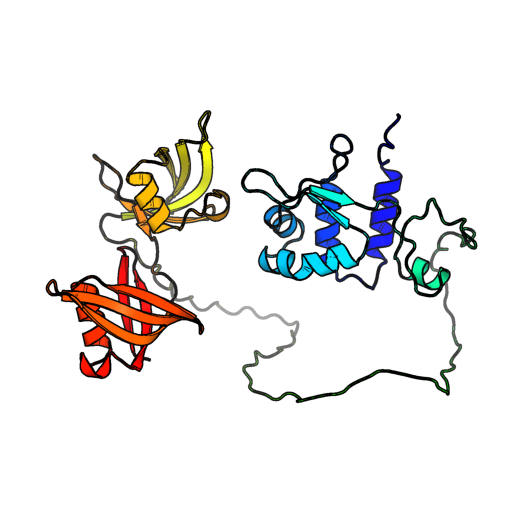LYS A 1 81 ? 14.857 -14.157 -0.779 1.00 85.44 81 LYS A C 1
ATOM 634 O O . LYS A 1 81 ? 14.274 -13.544 -1.674 1.00 85.44 81 LYS A O 1
ATOM 639 N N . GLU A 1 82 ? 14.351 -14.334 0.437 1.00 81.88 82 GLU A N 1
ATOM 640 C CA . GLU A 1 82 ? 13.165 -13.608 0.896 1.00 81.88 82 GLU A CA 1
ATOM 641 C C . GLU A 1 82 ? 13.489 -12.119 1.034 1.00 81.88 82 GLU A C 1
ATOM 643 O O . GLU A 1 82 ? 14.642 -11.758 1.256 1.00 81.88 82 GLU A O 1
ATOM 648 N N . HIS A 1 83 ? 12.479 -11.257 0.895 1.00 72.69 83 HIS A N 1
ATOM 649 C CA . HIS A 1 83 ? 12.677 -9.835 1.166 1.00 72.69 83 HIS A CA 1
ATOM 650 C C . HIS A 1 83 ? 13.262 -9.611 2.566 1.00 72.69 83 HIS A C 1
ATOM 652 O O . HIS A 1 83 ? 12.871 -10.280 3.527 1.00 72.69 83 HIS A O 1
ATOM 658 N N . THR A 1 84 ? 14.166 -8.647 2.657 1.00 67.44 84 THR A N 1
ATOM 659 C CA . THR A 1 84 ? 14.595 -8.023 3.910 1.00 67.44 84 THR A CA 1
ATOM 660 C C . THR A 1 84 ? 14.212 -6.548 3.860 1.00 67.44 84 THR A C 1
ATOM 662 O O . THR A 1 84 ? 13.813 -6.059 2.806 1.00 67.44 84 THR A O 1
ATOM 665 N N . PHE A 1 85 ? 14.335 -5.833 4.979 1.00 49.09 85 PHE A N 1
ATOM 666 C CA . PHE A 1 85 ? 13.974 -4.409 5.078 1.00 49.09 85 PHE A CA 1
ATOM 667 C C . PHE A 1 85 ? 14.579 -3.540 3.957 1.00 49.09 85 PHE A C 1
ATOM 669 O O . PHE A 1 85 ? 13.947 -2.607 3.489 1.00 49.09 85 PHE A O 1
ATOM 676 N N . THR A 1 86 ? 15.777 -3.896 3.490 1.00 60.53 86 THR A N 1
ATOM 677 C CA . THR A 1 86 ? 16.558 -3.156 2.490 1.00 60.53 86 THR A CA 1
ATOM 678 C C . THR A 1 86 ? 16.645 -3.833 1.120 1.00 60.53 86 THR A C 1
ATOM 680 O O . THR A 1 86 ? 17.203 -3.260 0.189 1.00 60.53 86 THR A O 1
ATOM 683 N N . GLU A 1 87 ? 16.147 -5.067 0.959 1.00 69.12 87 GLU A N 1
ATOM 684 C CA . GLU A 1 87 ? 16.346 -5.824 -0.283 1.00 69.12 87 GLU A CA 1
ATOM 685 C C . GLU A 1 87 ? 15.079 -6.535 -0.758 1.00 69.12 87 GLU A C 1
ATOM 687 O O . GLU A 1 87 ? 14.373 -7.218 -0.010 1.00 69.12 87 GLU A O 1
ATOM 692 N N . SER A 1 88 ? 14.831 -6.431 -2.063 1.00 77.31 88 SER A N 1
ATOM 693 C CA . SER A 1 88 ? 13.714 -7.086 -2.734 1.00 77.31 88 SER A CA 1
ATOM 694 C C . SER A 1 88 ? 13.849 -8.611 -2.754 1.00 77.31 88 SER A C 1
ATOM 696 O O . SER A 1 88 ? 14.940 -9.181 -2.727 1.00 77.31 88 SER A O 1
ATOM 698 N N . THR A 1 89 ? 12.711 -9.302 -2.868 1.00 86.25 89 THR A N 1
ATOM 699 C CA . THR A 1 89 ? 12.708 -10.764 -3.018 1.00 86.25 89 THR A CA 1
ATOM 700 C C . THR A 1 89 ? 13.420 -11.158 -4.311 1.00 86.25 89 THR A C 1
ATOM 702 O O . THR A 1 89 ? 13.058 -10.704 -5.402 1.00 86.25 89 THR A O 1
ATOM 705 N N . LEU A 1 90 ? 14.407 -12.044 -4.190 1.00 89.06 90 LEU A N 1
ATOM 706 C CA . LEU A 1 90 ? 15.079 -12.645 -5.333 1.00 89.06 90 LEU A CA 1
ATOM 707 C C . LEU A 1 90 ? 14.405 -13.967 -5.670 1.00 89.06 90 LEU A C 1
ATOM 709 O O . LEU A 1 90 ? 14.369 -14.895 -4.861 1.00 89.06 90 LEU A O 1
ATOM 713 N N . TRP A 1 91 ? 13.912 -14.058 -6.893 1.00 91.56 91 TRP A N 1
ATOM 714 C CA . TRP A 1 91 ? 13.269 -15.237 -7.442 1.00 91.56 91 TRP A CA 1
ATOM 715 C C . TRP A 1 91 ? 14.223 -15.977 -8.367 1.00 91.56 91 TRP A C 1
ATOM 717 O O . TRP A 1 91 ? 14.887 -15.374 -9.213 1.00 91.56 91 TRP A O 1
ATOM 727 N N . ASP A 1 92 ? 14.261 -17.294 -8.224 1.00 91.50 92 ASP A N 1
ATOM 728 C CA . ASP A 1 92 ? 14.837 -18.182 -9.217 1.00 91.50 92 ASP A CA 1
ATOM 729 C C . ASP A 1 92 ? 13.760 -18.633 -10.219 1.00 91.50 92 ASP A C 1
ATOM 731 O O . ASP A 1 92 ? 12.576 -18.733 -9.878 1.00 91.50 92 ASP A O 1
ATOM 735 N N . VAL A 1 93 ? 14.166 -18.905 -11.457 1.00 91.25 93 VAL A N 1
ATOM 736 C CA . VAL A 1 93 ? 13.290 -19.388 -12.527 1.00 91.25 93 VAL A CA 1
ATOM 737 C C . VAL A 1 93 ? 13.869 -20.680 -13.077 1.00 91.25 93 VAL A C 1
ATOM 739 O O . VAL A 1 93 ? 14.978 -20.713 -13.615 1.00 91.25 93 VAL A O 1
ATOM 742 N N . ASN A 1 94 ? 13.084 -21.750 -13.019 1.00 90.19 94 ASN A N 1
ATOM 743 C CA . ASN A 1 94 ? 13.466 -23.022 -13.605 1.00 90.19 94 ASN A CA 1
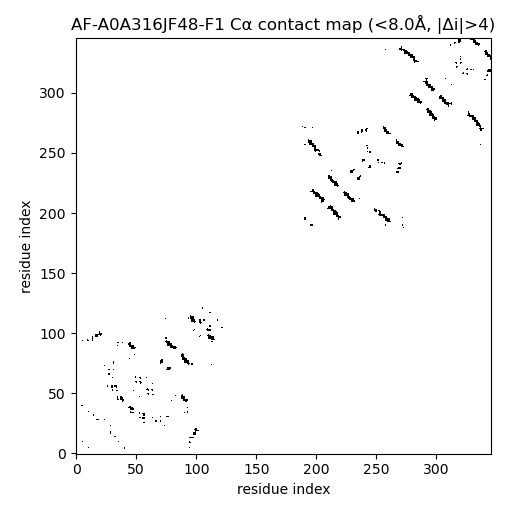ATOM 744 C C . ASN A 1 94 ? 13.164 -23.034 -15.112 1.00 90.19 94 ASN A C 1
ATOM 746 O O . ASN A 1 94 ? 12.141 -23.543 -15.568 1.00 90.19 94 ASN A O 1
ATOM 750 N N . TRP A 1 95 ? 14.086 -22.482 -15.903 1.00 85.75 95 TRP A N 1
ATOM 751 C CA . TRP A 1 95 ? 13.972 -22.367 -17.367 1.00 85.75 95 TRP A CA 1
ATOM 752 C C . TRP A 1 95 ? 13.809 -23.703 -18.106 1.00 85.75 95 TRP A C 1
ATOM 754 O O . TRP A 1 95 ? 13.333 -23.735 -19.245 1.00 85.75 95 TRP A O 1
ATOM 764 N N . PHE A 1 96 ? 14.188 -24.807 -17.465 1.00 84.62 96 PHE A N 1
ATOM 765 C CA . PHE A 1 96 ? 14.150 -26.155 -18.032 1.00 84.62 96 PHE A CA 1
ATOM 766 C C . PHE A 1 96 ? 12.958 -26.977 -17.527 1.00 84.62 96 PHE A C 1
ATOM 768 O O . PHE A 1 96 ? 12.815 -28.136 -17.909 1.00 84.62 96 PHE A O 1
ATOM 775 N N . PHE A 1 97 ? 12.081 -26.386 -16.715 1.00 89.50 97 PHE A N 1
ATOM 776 C CA . PHE A 1 97 ? 10.817 -27.003 -16.337 1.00 89.50 97 PHE A CA 1
ATOM 777 C C . PHE A 1 97 ? 9.873 -27.087 -17.541 1.00 89.50 97 PHE A C 1
ATOM 779 O O . PHE A 1 97 ? 9.728 -26.110 -18.283 1.00 89.50 97 PHE A O 1
ATOM 786 N N . ARG A 1 98 ? 9.198 -28.225 -17.714 1.00 86.44 98 ARG A N 1
ATOM 787 C CA . ARG A 1 98 ? 8.114 -28.407 -18.687 1.00 86.44 98 ARG A CA 1
ATOM 788 C C . ARG A 1 98 ? 6.910 -29.054 -18.015 1.00 86.44 98 ARG A C 1
ATOM 790 O O . ARG A 1 98 ? 7.029 -30.110 -17.398 1.00 86.44 98 ARG A O 1
ATOM 797 N N . GLY A 1 99 ? 5.758 -28.407 -18.110 1.00 86.25 99 GLY A N 1
ATOM 798 C CA . GLY A 1 99 ? 4.537 -28.801 -17.411 1.00 86.25 99 GLY A CA 1
ATOM 799 C C . GLY A 1 99 ? 3.265 -28.646 -18.229 1.00 86.25 99 GLY A C 1
ATOM 800 O O . GLY A 1 99 ? 2.190 -28.787 -17.646 1.00 86.25 99 GLY A O 1
ATOM 801 N N . SER A 1 100 ? 3.369 -28.375 -19.536 1.00 86.81 100 SER A N 1
ATOM 802 C CA . SER A 1 100 ? 2.212 -28.317 -20.430 1.00 86.81 100 SER A CA 1
ATOM 803 C C . SER A 1 100 ? 1.367 -29.590 -20.353 1.00 86.81 100 SER A C 1
ATOM 805 O O . SER A 1 100 ? 1.861 -30.670 -19.999 1.00 86.81 100 SER A O 1
ATOM 807 N N . ALA A 1 101 ? 0.084 -29.478 -20.709 1.00 82.12 101 ALA A N 1
ATOM 808 C CA . ALA A 1 101 ? -0.812 -30.633 -20.757 1.00 82.12 101 ALA A CA 1
ATOM 809 C C . ALA A 1 101 ? -0.240 -31.762 -21.637 1.00 82.12 101 ALA A C 1
ATOM 811 O O . ALA A 1 101 ? -0.258 -32.925 -21.232 1.00 82.12 101 ALA A O 1
ATOM 812 N N . TYR A 1 102 ? 0.362 -31.405 -22.779 1.00 83.06 102 TYR A N 1
ATOM 813 C CA . TYR A 1 102 ? 1.067 -32.340 -23.658 1.00 83.06 102 TYR A CA 1
ATOM 814 C C . TYR A 1 102 ? 2.241 -33.030 -22.950 1.00 83.06 102 TYR A C 1
ATOM 816 O O . TYR A 1 102 ? 2.325 -34.256 -22.936 1.00 83.06 102 TYR A O 1
ATOM 824 N N . THR A 1 103 ? 3.116 -32.266 -22.288 1.00 83.50 103 THR A N 1
ATOM 825 C CA . THR A 1 103 ? 4.272 -32.832 -21.573 1.00 83.50 103 THR A CA 1
ATOM 826 C C . THR A 1 103 ? 3.835 -33.810 -20.485 1.00 83.50 103 THR A C 1
ATOM 828 O O . THR A 1 103 ? 4.417 -34.883 -20.343 1.00 83.50 103 THR A O 1
ATOM 831 N N . ARG A 1 104 ? 2.791 -33.467 -19.722 1.00 82.75 104 ARG A N 1
ATOM 832 C CA . ARG A 1 104 ? 2.252 -34.343 -18.673 1.00 82.75 104 ARG A CA 1
ATOM 833 C C . ARG A 1 104 ? 1.643 -35.607 -19.260 1.00 82.75 104 ARG A C 1
ATOM 835 O O . ARG A 1 104 ? 1.884 -36.677 -18.713 1.00 82.75 104 ARG A O 1
ATOM 842 N N . HIS A 1 105 ? 0.907 -35.505 -20.365 1.00 83.25 105 HIS A N 1
ATOM 843 C CA . HIS A 1 105 ? 0.362 -36.667 -21.068 1.00 83.25 105 HIS A CA 1
ATOM 844 C C . HIS A 1 105 ? 1.474 -37.645 -21.473 1.00 83.25 105 HIS A C 1
ATOM 846 O O . HIS A 1 105 ? 1.397 -38.831 -21.162 1.00 83.25 105 HIS A O 1
ATOM 852 N N . MET A 1 106 ? 2.559 -37.134 -22.060 1.00 83.38 106 MET A N 1
ATOM 853 C CA . MET A 1 106 ? 3.700 -37.951 -22.495 1.00 83.38 106 MET A CA 1
ATOM 854 C C . MET A 1 106 ? 4.565 -38.480 -21.338 1.00 83.38 106 MET A C 1
ATOM 856 O O . MET A 1 106 ? 5.348 -39.405 -21.523 1.00 83.38 106 MET A O 1
ATOM 860 N N . ASN A 1 107 ? 4.431 -37.920 -20.132 1.00 82.50 107 ASN A N 1
ATOM 861 C CA . ASN A 1 107 ? 5.264 -38.247 -18.973 1.00 82.50 107 ASN A CA 1
ATOM 862 C C . ASN A 1 107 ? 4.446 -38.795 -17.785 1.00 82.50 107 ASN A C 1
ATOM 864 O O . ASN A 1 107 ? 4.728 -38.505 -16.619 1.00 82.50 107 ASN A O 1
ATOM 868 N N . GLY A 1 108 ? 3.395 -39.573 -18.069 1.00 80.88 108 GLY A N 1
ATOM 869 C CA . GLY A 1 108 ? 2.623 -40.294 -17.046 1.00 80.88 108 GLY A CA 1
ATOM 870 C C . GLY A 1 108 ? 1.918 -39.380 -16.036 1.00 80.88 108 GLY A C 1
ATOM 871 O O . GLY A 1 1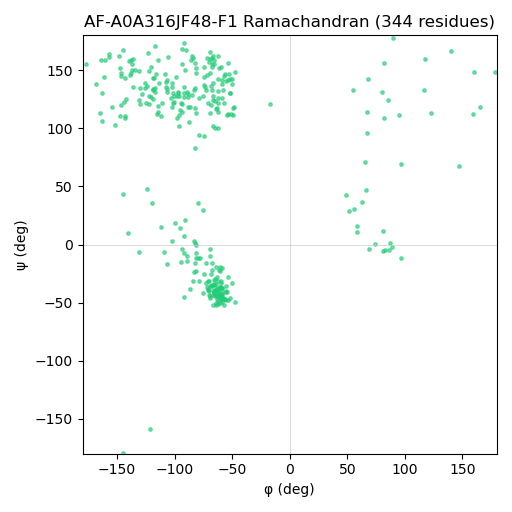08 ? 1.888 -39.669 -14.841 1.00 80.88 108 GLY A O 1
ATOM 872 N N . GLY A 1 109 ? 1.421 -38.232 -16.497 1.00 77.88 109 GLY A N 1
ATOM 873 C CA . GLY A 1 109 ? 0.752 -37.202 -15.695 1.00 77.88 109 GLY A CA 1
ATOM 874 C C . GLY A 1 109 ? 1.697 -36.257 -14.943 1.00 77.88 109 GLY A C 1
ATOM 875 O O . GLY A 1 109 ? 1.244 -35.279 -14.339 1.00 77.88 109 GLY A O 1
ATOM 876 N N . LYS A 1 110 ? 3.012 -36.502 -14.976 1.00 81.31 110 LYS A N 1
ATOM 877 C CA . LYS A 1 110 ? 4.000 -35.742 -14.199 1.00 81.31 110 LYS A CA 1
ATOM 878 C C . LYS A 1 110 ? 4.676 -34.664 -15.048 1.00 81.31 110 LYS A C 1
ATOM 880 O O . LYS A 1 110 ? 4.960 -34.897 -16.221 1.00 81.31 110 LYS A O 1
ATOM 885 N N . PRO A 1 111 ? 4.989 -33.490 -14.476 1.00 85.25 111 PRO A N 1
ATOM 886 C CA . PRO A 1 111 ? 5.805 -32.509 -15.174 1.00 85.25 111 PRO A CA 1
ATOM 887 C C . PRO A 1 111 ? 7.259 -32.992 -15.254 1.00 85.25 111 PRO A C 1
ATOM 889 O O . PRO A 1 111 ? 7.704 -33.827 -14.464 1.00 85.25 111 PRO A O 1
ATOM 892 N N . ILE A 1 112 ? 8.017 -32.428 -16.186 1.00 83.62 112 ILE A N 1
ATOM 893 C CA . ILE A 1 112 ? 9.464 -32.594 -16.269 1.00 83.62 112 ILE A CA 1
ATOM 894 C C . ILE A 1 112 ? 10.113 -31.437 -15.509 1.00 83.62 112 ILE A C 1
ATOM 896 O O . ILE A 1 112 ? 10.014 -30.281 -15.913 1.00 83.62 112 ILE A O 1
ATOM 900 N N . SER A 1 113 ? 10.796 -31.744 -14.407 1.00 82.06 113 SER A N 1
ATOM 901 C CA . SER A 1 113 ? 11.457 -30.734 -13.573 1.00 82.06 113 SER A CA 1
ATOM 902 C C . SER A 1 113 ? 12.742 -30.171 -14.190 1.00 82.06 113 SER A C 1
ATOM 904 O O . SER A 1 113 ? 13.110 -29.043 -13.881 1.00 82.06 113 SER A O 1
ATOM 906 N N . ASP A 1 114 ? 13.416 -30.921 -15.067 1.00 80.88 114 ASP A N 1
ATOM 907 C CA . ASP A 1 114 ? 14.574 -30.452 -15.836 1.00 80.88 114 ASP A CA 1
ATOM 908 C C . ASP A 1 114 ? 14.680 -31.213 -17.165 1.00 80.88 114 ASP A C 1
ATOM 910 O O . ASP A 1 114 ? 15.137 -32.358 -17.216 1.00 80.88 114 ASP A O 1
ATOM 914 N N . CYS A 1 115 ? 14.280 -30.570 -18.262 1.00 77.50 115 CYS A N 1
ATOM 915 C CA . CYS A 1 115 ? 14.274 -31.169 -19.596 1.00 77.50 115 CYS A CA 1
ATOM 916 C C . CYS A 1 115 ? 15.675 -31.429 -20.172 1.00 77.50 115 CYS A C 1
ATOM 918 O O . CYS A 1 115 ? 15.786 -32.016 -21.242 1.00 77.50 115 CYS A O 1
ATOM 920 N N . ARG A 1 116 ? 16.754 -31.027 -19.484 1.00 78.94 116 ARG A N 1
ATOM 921 C CA . ARG A 1 116 ? 18.129 -31.406 -19.855 1.00 78.94 116 ARG A CA 1
ATOM 922 C C . ARG A 1 116 ? 18.502 -32.802 -19.363 1.00 78.94 116 ARG A C 1
ATOM 924 O O . ARG A 1 116 ? 19.428 -33.402 -19.893 1.00 78.94 116 ARG A O 1
ATOM 931 N N . LYS A 1 117 ? 17.820 -33.291 -18.322 1.00 66.56 117 LYS A N 1
ATOM 932 C CA . LYS A 1 117 ? 18.082 -34.594 -17.687 1.00 66.56 117 LYS A CA 1
ATOM 933 C C . LYS A 1 117 ? 17.201 -35.708 -18.239 1.00 66.56 117 LYS A C 1
ATOM 935 O O . LYS A 1 117 ? 17.474 -36.879 -17.999 1.00 66.56 117 LYS A O 1
ATOM 940 N N . VAL A 1 118 ? 16.142 -35.347 -18.958 1.00 54.53 118 VAL A N 1
ATOM 941 C CA . VAL A 1 118 ? 15.222 -36.297 -19.576 1.00 54.53 118 VAL A CA 1
ATOM 942 C C . VAL A 1 118 ? 15.655 -36.497 -21.021 1.00 54.53 118 VAL A C 1
ATOM 944 O O . VAL A 1 118 ? 15.538 -35.585 -21.834 1.00 54.53 118 VAL A O 1
ATOM 947 N N . ALA A 1 119 ? 16.161 -37.688 -21.344 1.00 40.88 119 ALA A N 1
ATOM 948 C CA . ALA A 1 119 ? 16.242 -38.120 -22.733 1.00 40.88 119 ALA A CA 1
ATOM 949 C C . ALA A 1 119 ? 14.795 -38.242 -23.240 1.00 40.88 119 ALA A C 1
ATOM 951 O O . ALA A 1 119 ? 14.027 -39.020 -22.663 1.00 40.88 119 ALA A O 1
ATOM 952 N N . PRO A 1 120 ? 14.372 -37.451 -24.238 1.00 40.91 120 PRO A N 1
ATOM 953 C CA . PRO A 1 120 ? 12.989 -37.479 -24.664 1.00 40.91 120 PRO A CA 1
ATOM 954 C C . PRO A 1 120 ? 12.734 -38.821 -25.338 1.00 40.91 120 PRO A C 1
ATOM 956 O O . PRO A 1 120 ? 13.280 -39.085 -26.407 1.00 40.91 120 PRO A O 1
ATOM 959 N N . LYS A 1 121 ? 11.906 -39.669 -24.723 1.00 40.94 121 LYS A N 1
ATOM 960 C CA . LYS A 1 121 ? 11.427 -40.874 -25.402 1.00 40.94 121 LYS A CA 1
ATOM 961 C C . LYS A 1 121 ? 10.452 -40.572 -26.543 1.00 40.94 121 LYS A C 1
ATOM 963 O O . LYS A 1 121 ? 10.264 -41.458 -27.352 1.00 40.94 121 LYS A O 1
ATOM 968 N N . ASP A 1 122 ? 9.978 -39.330 -26.704 1.00 38.19 122 ASP A N 1
ATOM 969 C CA . ASP A 1 122 ? 9.058 -38.950 -27.790 1.00 38.19 122 ASP A CA 1
ATOM 970 C C . ASP A 1 122 ? 9.291 -37.524 -28.343 1.00 38.19 122 ASP A C 1
ATOM 972 O O . ASP A 1 122 ? 8.354 -36.781 -28.627 1.00 38.19 122 ASP A O 1
ATOM 976 N N . ALA A 1 123 ? 10.547 -37.110 -28.563 1.00 39.00 123 ALA A N 1
ATOM 977 C CA . ALA A 1 123 ? 10.850 -35.910 -29.372 1.00 39.00 123 ALA A CA 1
ATOM 978 C C . ALA A 1 123 ? 10.681 -36.147 -30.894 1.00 39.00 123 ALA A C 1
ATOM 980 O O . ALA A 1 123 ? 11.348 -35.510 -31.708 1.00 39.00 123 ALA A O 1
ATOM 981 N N . GLN A 1 124 ? 9.780 -37.055 -31.279 1.00 37.53 124 GLN A N 1
ATOM 982 C CA . GLN A 1 124 ? 9.290 -37.247 -32.645 1.00 37.53 124 GLN A CA 1
ATOM 983 C C . GLN A 1 124 ? 7.757 -37.123 -32.684 1.00 37.53 124 GLN A C 1
ATOM 985 O O . GLN A 1 124 ? 7.060 -37.953 -33.251 1.00 37.53 124 GLN A O 1
ATOM 990 N N . GLY A 1 125 ? 7.213 -36.076 -32.067 1.00 34.44 125 GLY A N 1
ATOM 991 C CA . GLY A 1 125 ? 5.878 -35.582 -32.398 1.00 34.44 125 GLY A CA 1
ATOM 992 C C . GLY A 1 125 ? 6.027 -34.425 -33.378 1.00 34.44 125 GLY A C 1
ATOM 993 O O . GLY A 1 125 ? 6.438 -33.339 -32.976 1.00 34.44 125 GLY A O 1
ATOM 994 N N . SER A 1 126 ? 5.780 -34.677 -34.662 1.00 29.53 126 SER A N 1
ATOM 995 C CA . SER A 1 126 ? 5.830 -33.695 -35.751 1.00 29.53 126 SER A CA 1
ATOM 996 C C . SER A 1 126 ? 5.070 -32.394 -35.421 1.00 29.53 126 SER A C 1
ATOM 998 O O . SER A 1 126 ? 4.063 -32.445 -34.714 1.00 29.53 126 SER A O 1
ATOM 1000 N N . PRO A 1 127 ? 5.508 -31.229 -35.943 1.00 30.95 127 PRO A N 1
ATOM 1001 C CA . PRO A 1 127 ? 4.837 -29.950 -35.705 1.00 30.95 127 PRO A CA 1
ATOM 1002 C C . PRO A 1 127 ? 3.380 -29.976 -36.204 1.00 30.95 127 PRO A C 1
ATOM 1004 O O . PRO A 1 127 ? 3.070 -30.724 -37.138 1.00 30.95 127 PRO A O 1
ATOM 1007 N N . PRO A 1 128 ? 2.481 -29.166 -35.611 1.00 35.31 128 PRO A N 1
ATOM 1008 C CA . PRO A 1 128 ? 1.051 -29.248 -35.874 1.00 35.31 128 PRO A CA 1
ATOM 1009 C C . PRO A 1 128 ? 0.764 -28.911 -37.339 1.00 35.31 128 PRO A C 1
ATOM 1011 O O . PRO A 1 128 ? 1.032 -27.806 -37.813 1.00 35.31 128 PRO A O 1
ATOM 1014 N N . TYR A 1 129 ? 0.226 -29.892 -38.059 1.00 33.16 129 TYR A N 1
ATOM 1015 C CA . TYR A 1 129 ? -0.261 -29.720 -39.419 1.00 33.16 129 TYR A CA 1
ATOM 1016 C C . TYR A 1 129 ? -1.479 -28.788 -39.420 1.00 33.16 129 TYR A C 1
ATOM 1018 O O . TYR A 1 129 ? -2.347 -28.862 -38.550 1.00 33.16 129 TYR A O 1
ATOM 1026 N N . MET A 1 130 ? -1.521 -27.907 -40.419 1.00 31.38 130 MET A N 1
ATOM 1027 C CA . MET A 1 130 ? -2.615 -26.981 -40.689 1.00 31.38 130 MET A CA 1
ATOM 1028 C C . MET A 1 130 ? -3.979 -27.682 -40.715 1.00 31.38 130 MET A C 1
ATOM 1030 O O . MET A 1 130 ? -4.147 -28.722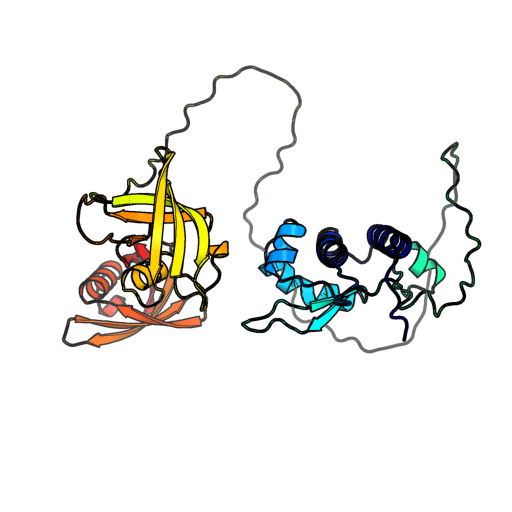 -41.349 1.00 31.38 130 MET A O 1
ATOM 1034 N N . HIS A 1 131 ? -4.977 -27.035 -40.111 1.00 31.70 131 HIS A N 1
ATOM 1035 C CA . HIS A 1 131 ? -6.391 -27.330 -40.320 1.00 31.70 131 HIS A CA 1
ATOM 1036 C C . HIS A 1 131 ? -6.729 -27.401 -41.816 1.00 31.70 131 HIS A C 1
ATOM 1038 O O . HIS A 1 131 ? -6.686 -26.382 -42.503 1.00 31.70 131 HIS A O 1
ATOM 1044 N N . LYS A 1 132 ? -7.170 -28.573 -42.281 1.00 30.28 132 LYS A N 1
ATOM 1045 C CA . LYS A 1 132 ? -8.157 -28.731 -43.358 1.00 30.28 132 LYS A CA 1
ATOM 1046 C C . LYS A 1 132 ? -8.866 -30.081 -43.199 1.00 30.28 132 LYS A C 1
ATOM 1048 O O . LYS A 1 132 ? -8.230 -31.117 -43.316 1.00 30.28 132 LYS A O 1
ATOM 1053 N N . GLY A 1 133 ? -10.183 -30.026 -42.992 1.00 27.86 133 GLY A N 1
ATOM 1054 C CA . GLY A 1 133 ? -11.102 -31.155 -43.178 1.00 27.86 133 GLY A CA 1
ATOM 1055 C C . GLY A 1 133 ? -11.428 -31.965 -41.921 1.00 27.86 133 GLY A C 1
ATOM 1056 O O . GLY A 1 133 ? -10.592 -32.695 -41.408 1.00 27.86 133 GLY A O 1
ATOM 1057 N N . ALA A 1 134 ? -12.680 -31.873 -41.469 1.00 29.61 134 ALA A N 1
ATOM 1058 C CA . ALA A 1 134 ? -13.371 -32.958 -40.758 1.00 29.61 134 ALA A CA 1
ATOM 1059 C C . ALA A 1 134 ? -13.496 -34.191 -41.708 1.00 29.61 134 ALA A C 1
ATOM 1061 O O . ALA A 1 134 ? -13.372 -33.967 -42.919 1.00 29.61 134 ALA A O 1
ATOM 1062 N N . PRO A 1 135 ? -13.764 -35.445 -41.256 1.00 36.94 135 PRO A N 1
ATOM 1063 C CA . PRO A 1 135 ? -14.950 -35.767 -40.444 1.00 36.94 135 PRO A CA 1
ATOM 1064 C C . PRO A 1 135 ? -14.836 -36.908 -39.393 1.00 36.94 135 PRO A C 1
ATOM 1066 O O . PRO A 1 135 ? -13.963 -37.761 -39.455 1.00 36.94 135 PRO A O 1
ATOM 1069 N N . GLN A 1 136 ? -15.812 -36.875 -38.474 1.00 30.72 136 GLN A N 1
ATOM 1070 C CA . GLN A 1 136 ? -16.560 -37.961 -37.806 1.00 30.72 136 GLN A CA 1
ATOM 1071 C C . GLN A 1 136 ? -15.900 -39.116 -37.023 1.00 30.72 136 GLN A C 1
ATOM 1073 O O . GLN A 1 136 ? -15.061 -39.858 -37.511 1.00 30.72 136 GLN A O 1
ATOM 1078 N N . ASP A 1 137 ? -16.513 -39.302 -35.844 1.00 29.95 137 ASP A N 1
ATOM 1079 C CA . ASP A 1 137 ? -16.785 -40.532 -35.095 1.00 29.95 137 ASP A CA 1
ATOM 1080 C C . ASP A 1 137 ? -15.615 -41.320 -34.499 1.00 29.95 137 ASP A C 1
ATOM 1082 O O . ASP A 1 137 ? -14.852 -41.962 -35.204 1.00 29.95 137 ASP A O 1
ATOM 1086 N N . CYS A 1 138 ? -15.571 -41.356 -33.159 1.00 26.89 138 CYS A N 1
ATOM 1087 C CA . CYS A 1 138 ? -15.517 -42.593 -32.369 1.00 26.89 138 CYS A CA 1
ATOM 1088 C C . CYS A 1 138 ? -15.858 -42.287 -30.899 1.00 26.89 138 CYS A C 1
ATOM 1090 O O . CYS A 1 138 ? -15.143 -41.584 -30.187 1.00 26.89 138 CYS A O 1
ATOM 1092 N N . ILE A 1 139 ? -16.998 -42.831 -30.487 1.00 30.80 139 ILE A N 1
ATOM 1093 C CA . ILE A 1 139 ? -17.529 -42.927 -29.129 1.00 30.80 139 ILE A CA 1
ATOM 1094 C C . ILE A 1 139 ? -16.867 -44.117 -28.419 1.00 30.80 139 ILE A C 1
ATOM 1096 O O . ILE A 1 139 ? -16.641 -45.152 -29.041 1.00 30.80 139 ILE A O 1
ATOM 1100 N N . GLY A 1 140 ? -16.682 -44.001 -27.100 1.00 24.53 140 GLY A N 1
ATOM 1101 C CA . GLY A 1 140 ? -16.490 -45.128 -26.175 1.00 24.53 140 GLY A CA 1
ATOM 1102 C C . GLY A 1 140 ? -15.117 -45.113 -25.505 1.00 24.53 140 GLY A C 1
ATOM 1103 O O . GLY A 1 140 ? -14.105 -44.915 -26.153 1.00 24.53 140 GLY A O 1
ATOM 1104 N N . GLY A 1 141 ? -14.959 -45.288 -24.202 1.00 23.47 141 GLY A N 1
ATOM 1105 C CA . GLY A 1 141 ? -15.867 -45.590 -23.108 1.00 23.47 141 GLY A CA 1
ATOM 1106 C C . GLY A 1 141 ? -14.995 -45.705 -21.850 1.00 23.47 141 GLY A C 1
ATOM 1107 O O . GLY A 1 141 ? -13.826 -46.077 -21.921 1.00 23.47 141 GLY A O 1
ATOM 1108 N N . TRP A 1 142 ? -15.545 -45.345 -20.702 1.00 22.94 142 TRP A N 1
ATOM 1109 C CA . TRP A 1 142 ? -15.004 -45.611 -19.364 1.00 22.94 142 TRP A CA 1
ATOM 1110 C C . TRP A 1 142 ? -16.091 -46.388 -18.603 1.00 22.94 142 TRP A C 1
ATOM 1112 O O . TRP A 1 142 ? -17.265 -46.207 -18.933 1.00 22.94 142 TRP A O 1
ATOM 1122 N N . PRO A 1 143 ? -15.788 -47.034 -17.465 1.00 48.03 143 PRO A N 1
ATOM 1123 C CA . PRO A 1 143 ? -14.840 -48.119 -17.167 1.00 48.03 143 PRO A CA 1
ATOM 1124 C C . PRO A 1 143 ? -15.651 -49.319 -16.574 1.00 48.03 143 PRO A C 1
ATOM 1126 O O . PRO A 1 143 ? -16.855 -49.363 -16.840 1.00 48.03 143 PRO A O 1
ATOM 1129 N N . PRO A 1 144 ? -15.096 -50.304 -15.819 1.00 38.28 144 PRO A N 1
ATOM 1130 C CA . PRO A 1 144 ? -14.957 -50.102 -14.357 1.00 38.28 144 PRO A CA 1
ATOM 1131 C C . PRO A 1 144 ? -13.865 -50.941 -13.621 1.00 38.28 144 PRO A C 1
ATOM 1133 O O . PRO A 1 144 ? -13.422 -51.970 -14.117 1.00 38.28 144 PRO A O 1
ATOM 1136 N N . ASP A 1 145 ? -13.540 -50.499 -12.389 1.00 29.28 145 ASP A N 1
ATOM 1137 C CA . ASP A 1 145 ? -13.179 -51.299 -11.186 1.00 29.28 145 ASP A CA 1
ATOM 1138 C C . ASP A 1 145 ? -11.842 -52.100 -11.152 1.00 29.28 145 ASP A C 1
ATOM 1140 O O . ASP A 1 145 ? -11.406 -52.653 -12.146 1.00 29.28 145 ASP A O 1
ATOM 1144 N N . MET A 1 146 ? -11.065 -52.246 -10.061 1.00 26.89 146 MET A N 1
ATOM 1145 C CA . MET A 1 146 ? -11.287 -52.090 -8.617 1.00 26.89 146 MET A CA 1
ATOM 1146 C C . MET A 1 146 ? -9.932 -52.104 -7.838 1.00 26.89 146 MET A C 1
ATOM 1148 O O . MET A 1 146 ? -9.090 -52.967 -8.060 1.00 26.89 146 MET A O 1
ATOM 1152 N N . HIS A 1 147 ? -9.818 -51.197 -6.856 1.00 25.73 147 HIS A N 1
ATOM 1153 C CA . HIS A 1 147 ? -9.370 -51.391 -5.452 1.00 25.73 147 HIS A CA 1
ATOM 1154 C C . HIS A 1 147 ? -7.909 -51.506 -4.944 1.00 25.73 147 HIS A C 1
ATOM 1156 O O . HIS A 1 147 ? -7.132 -52.379 -5.311 1.00 25.73 147 HIS A O 1
ATOM 1162 N N . GLY A 1 148 ? -7.687 -50.700 -3.882 1.00 22.89 148 GLY A N 1
ATOM 1163 C CA . GLY A 1 148 ? -6.779 -50.891 -2.733 1.00 22.89 148 GLY A CA 1
ATOM 1164 C C . GLY A 1 148 ? -5.749 -49.759 -2.562 1.00 22.89 148 GLY A C 1
ATOM 1165 O O . GLY A 1 148 ? -4.874 -49.623 -3.400 1.00 22.89 148 GLY A O 1
ATOM 1166 N N . GLY A 1 149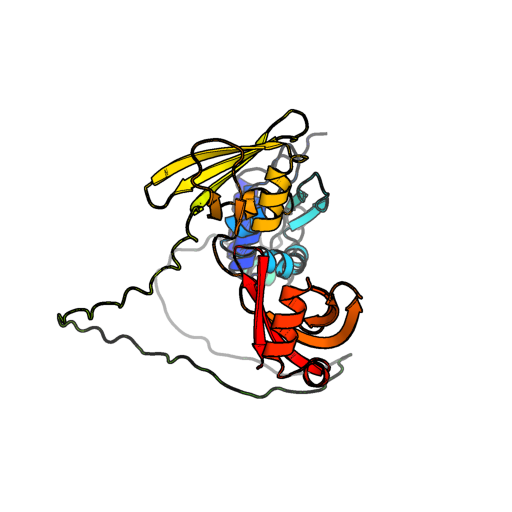 ? -5.716 -48.892 -1.542 1.00 22.91 149 GLY A N 1
ATOM 1167 C CA . GLY A 1 149 ? -6.505 -48.699 -0.324 1.00 22.91 149 GLY A CA 1
ATOM 1168 C C . GLY A 1 149 ? -5.756 -47.748 0.642 1.00 22.91 149 GLY A C 1
ATOM 1169 O O . GLY A 1 149 ? -4.674 -48.089 1.099 1.00 22.91 149 GLY A O 1
ATOM 1170 N N . GLY A 1 150 ? -6.362 -46.591 0.959 1.00 24.95 150 GLY A N 1
ATOM 1171 C CA . GLY A 1 150 ? -6.212 -45.811 2.211 1.00 24.95 150 GLY A CA 1
ATOM 1172 C C . GLY A 1 150 ? -5.007 -44.855 2.421 1.00 24.95 150 GLY A C 1
ATOM 1173 O O . GLY A 1 150 ? -3.952 -45.064 1.829 1.00 24.95 150 GLY A O 1
ATOM 1174 N N . PRO A 1 151 ? -5.132 -43.827 3.306 1.00 24.25 151 PRO A N 1
ATOM 1175 C CA . PRO A 1 151 ? -6.296 -43.464 4.125 1.00 24.25 151 PRO A CA 1
ATOM 1176 C C . PRO A 1 151 ? -7.016 -42.173 3.678 1.00 24.25 151 PRO A C 1
ATOM 1178 O O . PRO A 1 151 ? -6.409 -41.191 3.254 1.00 24.25 151 PRO A O 1
ATOM 1181 N N . GLN A 1 152 ? -8.337 -42.179 3.866 1.00 27.62 152 GLN A N 1
ATOM 1182 C CA . GLN A 1 152 ? -9.217 -41.013 3.937 1.00 27.62 152 GLN A CA 1
ATOM 1183 C C . GLN A 1 152 ? -9.881 -40.975 5.319 1.00 27.62 152 GLN A C 1
ATOM 1185 O O . GLN A 1 152 ? -10.294 -42.012 5.830 1.00 27.62 152 GLN A O 1
ATOM 1190 N N . VAL A 1 153 ? -10.059 -39.760 5.839 1.00 26.25 153 VAL A N 1
ATOM 1191 C CA . VAL A 1 153 ? -11.100 -39.312 6.783 1.00 26.25 153 VAL A CA 1
ATOM 1192 C C . VAL A 1 153 ? -11.393 -37.866 6.324 1.00 26.25 153 VAL A C 1
ATOM 1194 O O . VAL A 1 153 ? -10.450 -37.103 6.152 1.00 26.25 153 VAL A O 1
ATOM 1197 N N . GLY A 1 154 ? -12.597 -37.411 5.958 1.00 24.05 154 GLY A N 1
ATOM 1198 C CA . GLY A 1 154 ? -13.931 -37.765 6.442 1.00 24.05 154 GLY A CA 1
ATOM 1199 C C . GLY A 1 154 ? -14.363 -36.746 7.503 1.00 24.05 154 GLY A C 1
ATOM 1200 O O . GLY A 1 154 ? -14.277 -37.025 8.685 1.00 24.05 154 GLY A O 1
ATOM 1201 N N . ALA A 1 155 ? -14.622 -35.500 7.101 1.00 25.03 155 ALA A N 1
ATOM 1202 C CA . ALA A 1 155 ? -15.976 -34.932 7.072 1.00 25.03 155 ALA A CA 1
ATOM 1203 C C . ALA A 1 155 ? -16.470 -34.399 8.423 1.00 25.03 155 ALA A C 1
ATOM 1205 O O . ALA A 1 155 ? -16.870 -35.193 9.259 1.00 25.03 155 ALA A O 1
ATOM 1206 N N . GLN A 1 156 ? -16.567 -33.068 8.564 1.00 25.14 156 GLN A N 1
ATOM 1207 C CA . GLN A 1 156 ? -17.627 -32.420 9.346 1.00 25.14 156 GLN A CA 1
ATOM 1208 C C . GLN A 1 156 ? -18.012 -31.051 8.738 1.00 25.14 156 GLN A C 1
ATOM 1210 O O . GLN A 1 156 ? -17.264 -30.082 8.787 1.00 25.14 156 GLN A O 1
ATOM 1215 N N . PHE A 1 157 ? -19.232 -31.058 8.196 1.00 24.59 157 PHE A N 1
ATOM 1216 C CA . PHE A 1 157 ? -20.191 -29.984 7.917 1.00 24.59 157 PHE A CA 1
ATOM 1217 C C . PHE A 1 157 ? -20.144 -29.139 6.629 1.00 24.59 157 PHE A C 1
ATOM 1219 O O . PHE A 1 157 ? -19.173 -28.506 6.232 1.00 24.59 157 PHE A O 1
ATOM 1226 N N . HIS A 1 158 ? -21.319 -29.203 5.999 1.00 24.73 158 HIS A N 1
ATOM 1227 C CA . HIS A 1 158 ? -21.777 -28.721 4.707 1.00 24.73 158 HIS A CA 1
ATOM 1228 C C . HIS A 1 158 ? -22.393 -27.298 4.817 1.00 24.73 158 HIS A C 1
ATOM 1230 O O . HIS A 1 158 ? -22.563 -26.781 5.920 1.00 24.73 158 HIS A O 1
ATOM 1236 N N . PRO A 1 159 ? -22.737 -26.670 3.674 1.00 44.41 159 PRO A N 1
ATOM 1237 C CA . PRO A 1 159 ? -23.050 -25.251 3.500 1.00 44.41 159 PRO A CA 1
ATOM 1238 C C . PRO A 1 159 ? -24.552 -24.939 3.605 1.00 44.41 159 PRO A C 1
ATOM 1240 O O . PRO A 1 159 ? -25.355 -25.861 3.529 1.00 44.41 159 PRO A O 1
ATOM 1243 N N . LEU A 1 160 ? -24.897 -23.641 3.698 1.00 25.81 160 LEU A N 1
ATOM 1244 C CA . LEU A 1 160 ? -26.145 -22.918 3.317 1.00 25.81 160 LEU A CA 1
ATOM 1245 C C . LEU A 1 160 ? -26.153 -21.590 4.120 1.00 25.81 160 LEU A C 1
ATOM 1247 O O . LEU A 1 160 ? -25.693 -21.589 5.250 1.00 25.81 160 LEU A O 1
ATOM 1251 N N . ARG A 1 161 ? -26.681 -20.425 3.731 1.00 26.11 161 ARG A N 1
ATOM 1252 C CA . ARG A 1 161 ? -27.192 -19.766 2.511 1.00 26.11 161 ARG A CA 1
ATOM 1253 C C . ARG A 1 161 ? -27.561 -18.329 2.966 1.00 26.11 161 ARG A C 1
ATOM 1255 O O . ARG A 1 161 ? -27.911 -18.157 4.128 1.00 26.11 161 ARG A O 1
ATOM 1262 N N . GLY A 1 162 ? -27.578 -17.337 2.068 1.00 26.30 162 GLY A N 1
ATOM 1263 C CA . GLY A 1 162 ? -28.137 -15.992 2.334 1.00 26.30 162 GLY A CA 1
ATOM 1264 C C . GLY A 1 162 ? -27.393 -14.867 1.596 1.00 26.30 162 GLY A C 1
ATOM 1265 O O . GLY A 1 162 ? -26.558 -14.199 2.180 1.00 26.30 162 GLY A O 1
ATOM 1266 N N . CYS A 1 163 ? -27.461 -14.796 0.264 1.00 24.83 163 CYS A N 1
ATOM 1267 C CA . CYS A 1 163 ? -28.386 -13.920 -0.478 1.00 24.83 163 CYS A CA 1
ATOM 1268 C C . CYS A 1 163 ? -28.110 -12.411 -0.316 1.00 24.83 163 CYS A C 1
ATOM 1270 O O . CYS A 1 163 ? -28.693 -11.807 0.568 1.00 24.83 163 CYS A O 1
ATOM 1272 N N . ILE A 1 164 ? -27.369 -11.801 -1.254 1.00 28.02 164 ILE A N 1
ATOM 1273 C CA . ILE A 1 164 ? -27.855 -10.649 -2.044 1.00 28.02 164 ILE A CA 1
ATOM 1274 C C . ILE A 1 164 ? -27.298 -10.823 -3.463 1.00 28.02 164 ILE A C 1
ATOM 1276 O O . ILE A 1 164 ? -26.093 -10.742 -3.691 1.00 28.02 164 ILE A O 1
ATOM 1280 N N . GLY A 1 165 ? -28.182 -11.145 -4.407 1.00 26.59 165 GLY A N 1
ATOM 1281 C CA . GLY A 1 165 ? -27.863 -11.200 -5.829 1.00 26.59 165 GLY A CA 1
ATOM 1282 C C . GLY A 1 165 ? -27.913 -9.814 -6.469 1.00 26.59 165 GLY A C 1
ATOM 1283 O O . GLY A 1 165 ? -28.638 -8.936 -6.010 1.00 26.59 165 GLY A O 1
ATOM 1284 N N . ALA A 1 166 ? -27.191 -9.653 -7.575 1.00 25.22 166 ALA A N 1
ATOM 1285 C CA . ALA A 1 166 ? -27.484 -8.632 -8.572 1.00 25.22 166 ALA A CA 1
ATOM 1286 C C . ALA A 1 166 ? -27.791 -9.343 -9.904 1.00 25.22 166 ALA A C 1
ATOM 1288 O O . ALA A 1 166 ? -27.083 -10.290 -10.259 1.00 25.22 166 ALA A O 1
ATOM 1289 N N . PRO A 1 167 ? -28.868 -8.954 -10.605 1.00 29.88 167 PRO A N 1
ATOM 1290 C CA . PRO A 1 167 ? -29.441 -9.734 -11.690 1.00 29.88 167 PRO A CA 1
ATOM 1291 C C . PRO A 1 167 ? -28.600 -9.672 -12.965 1.00 29.88 167 PRO A C 1
ATOM 1293 O O . PRO A 1 167 ? -28.164 -8.613 -13.418 1.00 29.88 167 PRO A O 1
ATOM 1296 N N . THR A 1 168 ? -28.454 -10.835 -13.588 1.00 34.34 168 THR A N 1
ATOM 1297 C CA . THR A 1 168 ? -28.102 -11.009 -14.993 1.00 34.34 168 THR A CA 1
ATOM 1298 C C . THR A 1 168 ? -29.251 -10.493 -15.860 1.00 34.34 168 THR A C 1
ATOM 1300 O O . THR A 1 168 ? -30.265 -11.161 -16.038 1.00 34.34 168 THR A O 1
ATOM 1303 N N . GLY A 1 169 ? -29.091 -9.291 -16.411 1.00 29.06 169 GLY A N 1
ATOM 1304 C CA . GLY A 1 169 ? -29.899 -8.792 -17.520 1.00 29.06 169 GLY A CA 1
ATOM 1305 C C . GLY A 1 169 ? -29.148 -8.989 -18.832 1.00 29.06 169 GLY A C 1
ATOM 1306 O O . GLY A 1 169 ? -28.148 -8.319 -19.084 1.00 29.06 169 GLY A O 1
ATOM 1307 N N . ALA A 1 170 ? -29.616 -9.928 -19.651 1.00 30.16 170 ALA A N 1
ATOM 1308 C CA . ALA A 1 170 ? -29.177 -10.106 -21.027 1.00 30.16 170 ALA A CA 1
ATOM 1309 C C . ALA A 1 170 ? -29.353 -8.804 -21.829 1.00 30.16 170 ALA A C 1
ATOM 1311 O O . ALA A 1 170 ? -30.353 -8.105 -21.685 1.00 30.16 170 ALA A O 1
ATOM 1312 N N . ARG A 1 171 ? -28.384 -8.501 -22.698 1.00 28.75 171 ARG A N 1
ATOM 1313 C CA . ARG A 1 171 ? -28.514 -7.481 -23.747 1.00 28.75 171 ARG A CA 1
ATOM 1314 C C . ARG A 1 171 ? -29.632 -7.872 -24.722 1.00 28.75 171 ARG A C 1
ATOM 1316 O O . ARG A 1 171 ? -29.534 -8.952 -25.303 1.00 28.75 171 ARG A O 1
ATOM 1323 N N . PRO A 1 172 ? -30.551 -6.955 -25.059 1.00 31.61 172 PRO A N 1
ATOM 1324 C CA . PRO A 1 172 ? -31.113 -6.875 -26.392 1.00 31.61 172 PRO A CA 1
ATOM 1325 C C . PRO A 1 172 ? -30.365 -5.796 -27.186 1.00 31.61 172 PRO A C 1
ATOM 1327 O O . PRO A 1 172 ? -30.168 -4.669 -26.733 1.00 31.61 172 PRO A O 1
ATOM 1330 N N . LEU A 1 173 ? -29.931 -6.166 -28.386 1.00 35.16 173 LEU A N 1
ATOM 1331 C CA . LEU A 1 173 ? -29.611 -5.237 -29.465 1.00 35.16 173 LEU A CA 1
ATOM 1332 C C . LEU A 1 173 ? -30.912 -4.555 -29.917 1.00 35.16 173 LEU A C 1
ATOM 1334 O O . LEU A 1 173 ? -31.875 -5.244 -30.237 1.00 35.16 173 LEU A O 1
ATOM 1338 N N . GLY A 1 174 ? -30.931 -3.224 -29.970 1.00 26.94 174 GLY A N 1
ATOM 1339 C CA . GLY A 1 174 ? -32.037 -2.451 -30.545 1.00 26.94 174 GLY A CA 1
ATOM 1340 C C . GLY A 1 174 ? -32.045 -1.014 -30.034 1.00 26.94 174 GLY A C 1
ATOM 1341 O O . GLY A 1 174 ? -32.232 -0.783 -28.845 1.00 26.94 174 GLY A O 1
ATOM 1342 N N . GLY A 1 175 ? -31.766 -0.054 -30.916 1.00 30.73 175 GLY A N 1
ATOM 1343 C CA . GLY A 1 175 ? -31.635 1.358 -30.568 1.00 30.73 175 GLY A CA 1
ATOM 1344 C C . GLY A 1 175 ? -32.960 2.069 -30.290 1.00 30.73 175 GLY A C 1
ATOM 1345 O O . GLY A 1 175 ? -33.986 1.737 -30.870 1.00 30.73 175 GLY A O 1
ATOM 1346 N N . ALA A 1 176 ? -32.890 3.105 -29.457 1.00 28.59 176 ALA A N 1
ATOM 1347 C CA . ALA A 1 176 ? -33.735 4.294 -29.519 1.00 28.59 176 ALA A CA 1
ATOM 1348 C C . ALA A 1 176 ? -33.067 5.406 -28.693 1.00 28.59 176 ALA A C 1
ATOM 1350 O O . ALA A 1 176 ? -32.632 5.184 -27.564 1.00 28.59 176 ALA A O 1
ATOM 1351 N N . GLN A 1 177 ? -32.946 6.593 -29.288 1.00 38.22 177 GLN A N 1
ATOM 1352 C CA . GLN A 1 177 ? -32.534 7.827 -28.622 1.00 38.22 177 GLN A CA 1
ATOM 1353 C C . GLN A 1 177 ? -33.485 8.135 -27.456 1.00 38.22 177 GLN A C 1
ATOM 1355 O O . GLN A 1 177 ? -34.700 8.108 -27.626 1.00 38.22 177 GLN A O 1
ATOM 1360 N N . GLY A 1 178 ? -32.937 8.466 -26.286 1.00 26.61 178 GLY A N 1
ATOM 1361 C CA . GLY A 1 178 ? -33.727 8.835 -25.115 1.00 26.61 178 GLY A CA 1
ATOM 1362 C C . GLY A 1 178 ? -32.874 9.555 -24.077 1.00 26.61 178 GLY A C 1
ATOM 1363 O O . GLY A 1 178 ? -32.025 8.951 -23.434 1.00 26.61 178 GLY A O 1
ATOM 1364 N N . VAL A 1 179 ? -33.089 10.865 -24.000 1.00 33.44 179 VAL A N 1
ATOM 1365 C CA . VAL A 1 179 ? -32.618 11.872 -23.033 1.00 33.44 179 VAL A CA 1
ATOM 1366 C C . VAL A 1 179 ? -32.089 11.304 -21.703 1.00 33.44 179 VAL A C 1
ATOM 1368 O O . VAL A 1 179 ? -32.815 10.668 -20.943 1.00 33.44 179 VAL A O 1
ATOM 1371 N N . ALA A 1 180 ? -30.820 11.591 -21.395 1.00 30.19 180 ALA A N 1
ATOM 1372 C CA . ALA A 1 180 ? -30.194 11.245 -20.120 1.00 30.19 180 ALA A CA 1
ATOM 1373 C C . ALA A 1 180 ? -30.806 12.057 -18.957 1.00 30.19 180 ALA A C 1
ATOM 1375 O O . ALA A 1 180 ? -30.888 13.283 -19.067 1.00 30.19 180 ALA A O 1
ATOM 1376 N N . PRO A 1 181 ? -31.169 11.433 -17.820 1.00 33.78 181 PRO A N 1
ATOM 1377 C CA . PRO A 1 181 ? -31.520 12.178 -16.624 1.00 33.78 181 PRO A CA 1
ATOM 1378 C C . PRO A 1 181 ? -30.248 12.752 -15.988 1.00 33.78 181 PRO A C 1
ATOM 1380 O O . PRO A 1 181 ? -29.217 12.081 -15.871 1.00 33.78 181 PRO A O 1
ATOM 1383 N N . LEU A 1 182 ? -30.332 14.023 -15.595 1.00 36.12 182 LEU A N 1
ATOM 1384 C CA . LEU A 1 182 ? -29.327 14.751 -14.827 1.00 36.12 182 LEU A CA 1
ATOM 1385 C C . LEU A 1 182 ? -28.902 13.927 -13.605 1.00 36.12 182 LEU A C 1
ATOM 1387 O O . LEU A 1 182 ? -29.671 13.751 -12.664 1.00 36.12 182 LEU A O 1
ATOM 1391 N N . LYS A 1 183 ? -27.655 13.442 -13.604 1.00 35.72 183 LYS A N 1
ATOM 1392 C CA . LYS A 1 183 ? -27.017 12.943 -12.383 1.00 35.72 183 LYS A CA 1
ATOM 1393 C C . LYS A 1 183 ? -26.916 14.105 -11.400 1.00 35.72 183 LYS A C 1
ATOM 1395 O O . LYS A 1 183 ? -26.162 15.050 -11.641 1.00 35.72 183 LYS A O 1
ATOM 1400 N N . GLU A 1 184 ? -27.645 14.007 -10.294 1.00 31.83 184 GLU A N 1
ATOM 1401 C CA . GLU A 1 184 ? -27.397 14.803 -9.099 1.00 31.83 184 GLU A CA 1
ATOM 1402 C C . GLU A 1 184 ? -25.904 14.740 -8.761 1.00 31.83 184 GLU A C 1
ATOM 1404 O O . GLU A 1 184 ? -25.324 13.674 -8.523 1.00 31.83 184 GLU A O 1
ATOM 1409 N N . LYS A 1 185 ? -25.253 15.906 -8.784 1.00 30.67 185 LYS A N 1
ATOM 1410 C CA . LYS A 1 185 ? -23.899 16.071 -8.268 1.00 30.67 185 LYS A CA 1
ATOM 1411 C C . LYS A 1 185 ? -23.960 15.810 -6.765 1.00 30.67 185 LYS A C 1
ATOM 1413 O O . LYS A 1 185 ? -24.321 16.705 -6.007 1.00 30.67 185 LYS A O 1
ATOM 1418 N N . LYS A 1 186 ? -23.566 14.610 -6.327 1.00 32.97 186 LYS A N 1
ATOM 1419 C CA . LYS A 1 186 ? -23.107 14.410 -4.947 1.00 32.97 186 LYS A CA 1
ATOM 1420 C C . LYS A 1 186 ? -22.043 15.472 -4.683 1.00 32.97 186 LYS A C 1
ATOM 1422 O O . LYS A 1 186 ? -20.995 15.467 -5.330 1.00 32.97 186 LYS A O 1
ATOM 1427 N N . ASN A 1 187 ? -22.354 16.418 -3.800 1.00 34.16 187 ASN A N 1
ATOM 1428 C CA . ASN A 1 187 ? -21.406 17.416 -3.336 1.00 34.16 187 ASN A CA 1
ATOM 1429 C C . ASN A 1 187 ? -20.183 16.671 -2.802 1.00 34.16 187 ASN A C 1
ATOM 1431 O O . ASN A 1 187 ? -20.272 15.971 -1.797 1.00 34.16 187 ASN A O 1
ATOM 1435 N N . ASN A 1 188 ? -19.054 16.799 -3.501 1.00 43.53 188 ASN A N 1
ATOM 1436 C CA . ASN A 1 188 ? -17.761 16.441 -2.935 1.00 43.53 188 ASN A CA 1
ATOM 1437 C C . ASN A 1 188 ? -17.652 17.181 -1.595 1.00 43.53 188 ASN A C 1
ATOM 1439 O O . ASN A 1 188 ? -17.920 18.391 -1.593 1.00 43.53 188 ASN A O 1
ATOM 1443 N N . PRO A 1 189 ? -17.293 16.513 -0.485 1.00 52.69 189 PRO A N 1
ATOM 1444 C CA . PRO A 1 189 ? -17.058 17.210 0.768 1.00 52.69 189 PRO A CA 1
ATOM 1445 C C . PRO A 1 189 ? -16.032 18.314 0.493 1.00 52.69 189 PRO A C 1
ATOM 1447 O O . PRO A 1 189 ? -14.896 18.057 0.078 1.00 52.69 189 PRO A O 1
ATOM 1450 N N . ARG A 1 190 ? -16.491 19.570 0.590 1.00 58.41 190 ARG A N 1
ATOM 1451 C CA . ARG A 1 190 ? -15.631 20.740 0.410 1.00 58.41 190 ARG A CA 1
ATOM 1452 C C . ARG A 1 190 ? -14.526 20.635 1.455 1.00 58.41 190 ARG A C 1
ATOM 1454 O O . ARG A 1 190 ? -14.795 20.257 2.591 1.00 58.41 190 ARG A O 1
ATOM 1461 N N . ALA A 1 191 ? -13.297 20.950 1.049 1.00 60.44 191 ALA A N 1
ATOM 1462 C CA . ALA A 1 191 ? -12.184 21.070 1.982 1.00 60.44 191 ALA A CA 1
ATOM 1463 C C . ALA A 1 191 ? -12.596 21.977 3.153 1.00 60.44 191 ALA A C 1
ATOM 1465 O O . ALA A 1 191 ? -13.327 22.951 2.934 1.00 60.44 191 ALA A O 1
ATOM 1466 N N . GLN A 1 192 ? -12.155 21.649 4.370 1.00 67.94 192 GLN A N 1
ATOM 1467 C CA . GLN A 1 192 ? -12.420 22.482 5.542 1.00 67.94 192 GLN A CA 1
ATOM 1468 C C . GLN A 1 192 ? -11.982 23.941 5.275 1.00 67.94 192 GLN A C 1
ATOM 1470 O O . GLN A 1 192 ? -11.012 24.162 4.536 1.00 67.94 192 GLN A O 1
ATOM 1475 N N . PRO A 1 193 ? -12.677 24.954 5.832 1.00 74.25 193 PRO A N 1
ATOM 1476 C CA . PRO A 1 193 ? -12.273 26.351 5.689 1.00 74.25 193 PRO A CA 1
ATOM 1477 C C . PRO A 1 193 ? -10.801 26.539 6.078 1.00 74.25 193 PRO A C 1
ATOM 1479 O O . PRO A 1 193 ? -10.369 26.061 7.118 1.00 74.25 193 PRO A O 1
ATOM 1482 N N . GLY A 1 194 ? -10.017 27.211 5.231 1.00 83.06 194 GLY A N 1
ATOM 1483 C CA . GLY A 1 194 ? -8.577 27.386 5.461 1.00 83.06 194 GLY A CA 1
ATOM 1484 C C . GLY A 1 194 ? -7.680 26.274 4.897 1.00 83.06 194 GLY A C 1
ATOM 1485 O O . GLY A 1 194 ? -6.460 26.427 4.930 1.00 83.06 194 GLY A O 1
ATOM 1486 N N . PHE A 1 195 ? -8.245 25.222 4.294 1.00 87.75 195 PHE A N 1
ATOM 1487 C CA . PHE A 1 195 ? -7.489 24.125 3.682 1.00 87.75 195 PHE A CA 1
ATOM 1488 C C . PHE A 1 195 ? -7.820 23.938 2.198 1.00 87.75 195 PHE A C 1
ATOM 1490 O O . PHE A 1 195 ? -8.932 24.185 1.730 1.00 87.75 195 PHE A O 1
ATOM 1497 N N . ALA A 1 196 ? -6.832 23.472 1.438 1.00 88.50 196 ALA A N 1
ATOM 1498 C CA . ALA A 1 196 ? -6.982 23.045 0.054 1.00 88.50 196 ALA A CA 1
ATOM 1499 C C . ALA A 1 196 ? -6.644 21.559 -0.075 1.00 88.50 196 ALA A C 1
ATOM 1501 O O . ALA A 1 196 ? -5.725 21.068 0.575 1.00 88.50 196 ALA A O 1
ATOM 1502 N N . ARG A 1 197 ? -7.373 20.850 -0.942 1.00 90.81 197 ARG A N 1
ATOM 1503 C CA . ARG A 1 197 ? -7.105 19.439 -1.246 1.00 90.81 197 ARG A CA 1
ATOM 1504 C C . ARG A 1 197 ? -6.018 19.310 -2.302 1.00 90.81 197 ARG A C 1
ATOM 1506 O O . ARG A 1 197 ? -6.084 19.948 -3.360 1.00 90.81 197 ARG A O 1
ATOM 1513 N N . TRP A 1 198 ? -5.072 18.427 -2.027 1.00 92.44 198 TRP A N 1
ATOM 1514 C CA . TRP A 1 198 ? -3.940 18.118 -2.881 1.00 92.44 198 TRP A CA 1
ATOM 1515 C C . TRP A 1 198 ? -3.836 16.615 -3.061 1.00 92.44 198 TRP A C 1
ATOM 1517 O O . TRP A 1 198 ? -3.959 15.863 -2.105 1.00 92.44 198 TRP A O 1
ATOM 1527 N N . LYS A 1 199 ? -3.617 16.178 -4.297 1.00 92.06 199 LYS A N 1
ATOM 1528 C CA . LYS A 1 199 ? -3.333 14.787 -4.629 1.00 92.06 199 LYS A CA 1
ATOM 1529 C C . LYS A 1 199 ? -1.828 14.612 -4.769 1.00 92.06 199 LYS A C 1
ATOM 1531 O O . LYS A 1 199 ? -1.219 15.347 -5.550 1.00 92.06 199 LYS A O 1
ATOM 1536 N N . ILE A 1 200 ? -1.258 13.636 -4.074 1.00 91.38 200 ILE A N 1
ATOM 1537 C CA . ILE A 1 200 ? 0.130 13.222 -4.283 1.00 91.38 200 ILE A CA 1
ATOM 1538 C C . ILE A 1 200 ? 0.188 12.508 -5.634 1.00 91.38 200 ILE A C 1
ATOM 1540 O O . ILE A 1 200 ? -0.566 11.571 -5.886 1.00 91.38 200 ILE A O 1
ATOM 1544 N N . VAL A 1 201 ? 1.012 12.995 -6.557 1.00 92.94 201 VAL A N 1
ATOM 1545 C CA . VAL A 1 201 ? 1.181 12.386 -7.891 1.00 92.94 201 VAL A CA 1
ATOM 1546 C C . VAL A 1 201 ? 2.508 11.663 -8.046 1.00 92.94 201 VAL A C 1
ATOM 1548 O O . VAL A 1 201 ? 2.659 10.876 -8.974 1.00 92.94 201 VAL A O 1
ATOM 1551 N N . HIS A 1 202 ? 3.448 11.952 -7.159 1.00 91.12 202 HIS A N 1
ATOM 1552 C CA . HIS A 1 202 ? 4.751 11.324 -7.071 1.00 91.12 202 HIS A CA 1
ATOM 1553 C C . HIS A 1 202 ? 5.299 11.599 -5.671 1.00 91.12 202 HIS A C 1
ATOM 1555 O O . HIS A 1 202 ? 5.042 12.682 -5.134 1.00 91.12 202 HIS A O 1
ATOM 1561 N N . ALA A 1 203 ? 6.009 10.635 -5.105 1.00 90.19 203 ALA A N 1
ATOM 1562 C CA . ALA A 1 203 ? 6.725 10.776 -3.854 1.00 90.19 203 ALA A CA 1
ATOM 1563 C C . ALA A 1 203 ? 7.991 9.916 -3.904 1.00 90.19 203 ALA A C 1
ATOM 1565 O O . ALA A 1 203 ? 7.981 8.876 -4.562 1.00 90.19 203 ALA A O 1
ATOM 1566 N N . GLU A 1 204 ? 9.047 10.367 -3.240 1.00 88.56 204 GLU A N 1
ATOM 1567 C CA . GLU A 1 204 ? 10.332 9.679 -3.126 1.00 88.56 204 GLU A CA 1
ATOM 1568 C C . GLU A 1 204 ? 11.086 10.169 -1.882 1.00 88.56 204 GLU A C 1
ATOM 1570 O O . GLU A 1 204 ? 10.760 11.226 -1.334 1.00 88.56 204 GLU A O 1
ATOM 1575 N N . TYR A 1 205 ? 12.070 9.391 -1.433 1.00 86.94 205 TYR A N 1
ATOM 1576 C CA . TYR A 1 205 ? 13.066 9.857 -0.473 1.00 86.94 205 TYR A CA 1
ATOM 1577 C C . TYR A 1 205 ? 14.317 10.297 -1.242 1.00 86.94 205 TYR A C 1
ATOM 1579 O O . TYR A 1 205 ? 14.789 9.595 -2.137 1.00 86.94 205 TYR A O 1
ATOM 1587 N N . GLU A 1 206 ? 14.819 11.483 -0.922 1.00 86.88 206 GLU A N 1
ATOM 1588 C CA . GLU A 1 206 ? 16.053 12.075 -1.435 1.00 86.88 206 GLU A CA 1
ATOM 1589 C C . GLU A 1 206 ? 17.061 12.219 -0.276 1.00 86.88 206 GLU A C 1
ATOM 1591 O O . GLU A 1 206 ? 16.671 12.267 0.889 1.00 86.88 206 GLU A O 1
ATOM 1596 N N . GLY A 1 207 ? 18.355 12.324 -0.596 1.00 74.69 207 GLY A N 1
ATOM 1597 C CA . GLY A 1 207 ? 19.442 12.459 0.387 1.00 74.69 207 GLY A CA 1
ATOM 1598 C C . GLY A 1 207 ? 20.420 11.283 0.348 1.00 74.69 207 GLY A C 1
ATOM 1599 O O . GLY A 1 207 ? 20.096 10.227 -0.188 1.00 74.69 207 GLY A O 1
ATOM 1600 N N . GLU A 1 208 ? 21.639 11.467 0.870 1.00 65.25 208 GLU A N 1
ATOM 1601 C CA . GLU A 1 208 ? 22.630 10.374 0.957 1.00 65.25 208 GLU A CA 1
ATOM 1602 C C . GLU A 1 208 ? 22.159 9.254 1.898 1.00 65.25 208 GLU A C 1
ATOM 1604 O O . GLU A 1 208 ? 22.448 8.087 1.638 1.00 65.25 208 GLU A O 1
ATOM 1609 N N . ASP A 1 209 ? 21.364 9.614 2.909 1.00 74.81 209 ASP A N 1
ATOM 1610 C CA . ASP A 1 209 ? 20.779 8.708 3.901 1.00 74.81 209 ASP A CA 1
ATOM 1611 C C . ASP A 1 209 ? 19.245 8.584 3.768 1.00 74.81 209 ASP A C 1
ATOM 1613 O O . ASP A 1 209 ? 18.586 8.105 4.688 1.00 74.81 209 ASP A O 1
ATOM 1617 N N . GLU A 1 210 ? 18.666 9.017 2.637 1.00 75.44 210 GLU A N 1
ATOM 1618 C CA . GLU A 1 210 ? 17.206 9.060 2.419 1.00 75.44 210 GLU A CA 1
ATOM 1619 C C . GLU A 1 210 ? 16.449 9.880 3.490 1.00 75.44 210 GLU A C 1
ATOM 1621 O O . GLU A 1 210 ? 15.291 9.617 3.792 1.00 75.44 210 GLU A O 1
ATOM 1626 N N . ASP A 1 211 ? 17.088 10.902 4.060 1.00 85.56 211 ASP A N 1
ATOM 1627 C CA . ASP A 1 211 ? 16.608 11.708 5.188 1.00 85.56 211 ASP A CA 1
ATOM 1628 C C . ASP A 1 211 ? 15.553 12.764 4.810 1.00 85.56 211 ASP A C 1
ATOM 1630 O O . ASP A 1 211 ? 14.891 13.342 5.682 1.00 85.56 211 ASP A O 1
ATOM 1634 N N . VAL A 1 212 ? 15.355 13.014 3.512 1.00 86.25 212 VAL A N 1
ATOM 1635 C CA . VAL A 1 212 ? 14.404 14.005 3.002 1.00 86.25 212 VAL A CA 1
ATOM 1636 C C . VAL A 1 212 ? 13.286 13.332 2.221 1.00 86.25 212 VAL A C 1
ATOM 1638 O O . VAL A 1 212 ? 13.487 12.752 1.162 1.00 86.25 212 VAL A O 1
ATOM 1641 N N . PHE A 1 213 ? 12.056 13.503 2.685 1.00 89.06 213 PHE A N 1
ATOM 1642 C CA . PHE A 1 213 ? 10.867 13.110 1.949 1.00 89.06 213 PHE A CA 1
ATOM 1643 C C . PHE A 1 213 ? 10.436 14.209 0.970 1.00 89.06 213 PHE A C 1
ATOM 1645 O O . PHE A 1 213 ? 10.239 15.374 1.345 1.00 89.06 213 PHE A O 1
ATOM 1652 N N . VAL A 1 214 ? 10.224 13.832 -0.291 1.00 91.38 214 VAL A N 1
ATOM 1653 C CA . VAL A 1 214 ? 9.768 14.730 -1.354 1.00 91.38 214 VAL A CA 1
ATOM 1654 C C . VAL A 1 214 ? 8.455 14.232 -1.938 1.00 91.38 214 VAL A C 1
ATOM 1656 O O . VAL A 1 214 ? 8.352 13.104 -2.405 1.00 91.38 214 VAL A O 1
ATOM 1659 N N . ALA A 1 215 ? 7.439 15.101 -1.978 1.00 92.25 215 ALA A N 1
ATOM 1660 C CA . ALA A 1 215 ? 6.158 14.814 -2.620 1.00 92.25 215 ALA A CA 1
ATOM 1661 C C . ALA A 1 215 ? 5.741 15.898 -3.616 1.00 92.25 215 ALA A C 1
ATOM 1663 O O . ALA A 1 215 ? 5.634 17.089 -3.307 1.00 92.25 215 ALA A O 1
ATOM 1664 N N . HIS A 1 216 ? 5.393 15.466 -4.825 1.00 92.19 216 HIS A N 1
ATOM 1665 C CA . HIS A 1 216 ? 4.764 16.306 -5.833 1.00 92.19 216 HIS A CA 1
ATOM 1666 C C . HIS A 1 216 ? 3.247 16.276 -5.673 1.00 92.19 216 HIS A C 1
ATOM 1668 O O . HIS A 1 216 ? 2.591 15.248 -5.847 1.00 92.19 216 HIS A O 1
ATOM 1674 N N . LEU A 1 217 ? 2.676 17.444 -5.408 1.00 93.19 217 LEU A N 1
ATOM 1675 C CA . LEU A 1 217 ? 1.261 17.645 -5.147 1.00 93.19 217 LEU A CA 1
ATOM 1676 C C . LEU A 1 217 ? 0.569 18.341 -6.325 1.00 93.19 217 LEU A C 1
ATOM 1678 O O . LEU A 1 217 ? 1.076 19.303 -6.915 1.00 93.19 217 LEU A O 1
ATOM 1682 N N . ARG A 1 218 ? -0.647 17.888 -6.644 1.00 90.75 218 ARG A N 1
ATOM 1683 C CA . ARG A 1 218 ? -1.545 18.511 -7.626 1.00 90.75 218 ARG A CA 1
ATOM 1684 C C . ARG A 1 218 ? -2.876 18.883 -6.997 1.00 90.75 218 ARG A C 1
ATOM 1686 O O . ARG A 1 218 ? -3.541 18.036 -6.409 1.00 90.75 218 ARG A O 1
ATOM 1693 N N . SER A 1 219 ? -3.299 20.131 -7.165 1.00 88.62 219 SER A N 1
ATOM 1694 C CA . SER A 1 219 ? -4.645 20.546 -6.757 1.00 88.62 219 SER A CA 1
ATOM 1695 C C . SER A 1 219 ? -5.679 20.251 -7.845 1.00 88.62 219 SER A C 1
ATOM 1697 O O . SER A 1 219 ? -5.343 20.126 -9.024 1.00 88.62 219 SER A O 1
ATOM 1699 N N . GLY A 1 220 ? -6.964 20.229 -7.474 1.00 77.62 220 GLY A N 1
ATOM 1700 C CA . GLY A 1 220 ? -8.070 20.123 -8.439 1.00 77.62 220 GLY A CA 1
ATOM 1701 C C . GLY A 1 220 ? -8.130 21.277 -9.454 1.00 77.62 220 GLY A C 1
ATOM 1702 O O . GLY A 1 220 ? -8.707 21.124 -10.523 1.00 77.62 220 GLY A O 1
ATOM 1703 N N . ALA A 1 221 ? -7.482 22.408 -9.158 1.00 79.44 221 ALA A N 1
ATOM 1704 C CA . ALA A 1 221 ? -7.308 23.537 -10.075 1.00 79.44 221 ALA A CA 1
ATOM 1705 C C . ALA A 1 221 ? -6.004 23.441 -10.897 1.00 79.44 221 ALA A C 1
ATOM 1707 O O . ALA A 1 221 ? -5.489 24.457 -11.359 1.00 79.44 221 ALA A O 1
ATOM 1708 N N . ASN A 1 222 ? -5.427 22.240 -11.030 1.00 77.75 222 ASN A N 1
ATOM 1709 C CA . ASN A 1 222 ? -4.170 21.954 -11.731 1.00 77.75 222 ASN A CA 1
ATOM 1710 C C . ASN A 1 222 ? -2.925 22.697 -11.211 1.00 77.75 222 ASN A C 1
ATOM 1712 O O . ASN A 1 222 ? -1.883 22.694 -11.876 1.00 77.75 222 ASN A O 1
ATOM 1716 N N . ARG A 1 223 ? -2.978 23.277 -10.005 1.00 86.81 223 ARG A N 1
ATOM 1717 C CA . ARG A 1 223 ? -1.795 23.889 -9.381 1.00 86.81 223 ARG A CA 1
ATOM 1718 C C . ARG A 1 223 ? -0.803 22.803 -8.983 1.00 86.81 223 ARG A C 1
ATOM 1720 O O . ARG A 1 223 ? -1.205 21.691 -8.642 1.00 86.81 223 ARG A O 1
ATOM 1727 N N . LYS A 1 224 ? 0.482 23.140 -9.038 1.00 91.25 224 LYS A N 1
ATOM 1728 C CA . LYS A 1 224 ? 1.589 22.276 -8.622 1.00 91.25 224 LYS A CA 1
ATOM 1729 C C . LYS A 1 224 ? 2.157 22.796 -7.311 1.00 91.25 224 LYS A C 1
ATOM 1731 O O . LYS A 1 224 ? 2.258 24.009 -7.144 1.00 91.25 224 LYS A O 1
ATOM 1736 N N . PHE A 1 225 ? 2.533 21.889 -6.428 1.00 90.00 225 PHE A N 1
ATOM 1737 C CA . PHE A 1 225 ? 3.295 22.198 -5.228 1.00 90.00 225 PHE A CA 1
ATOM 1738 C C . PHE A 1 225 ? 4.281 21.058 -4.978 1.00 90.00 225 PHE A C 1
ATOM 1740 O O . PHE A 1 225 ? 3.963 19.909 -5.274 1.00 90.00 225 PHE A O 1
ATOM 1747 N N . VAL A 1 226 ? 5.474 21.381 -4.493 1.00 91.38 226 VAL A N 1
ATOM 1748 C CA . VAL A 1 226 ? 6.485 20.393 -4.109 1.00 91.38 226 VAL A CA 1
ATOM 1749 C C . VAL A 1 226 ? 6.659 20.525 -2.608 1.00 91.38 226 VAL A C 1
ATOM 1751 O O . VAL A 1 226 ? 7.062 21.584 -2.132 1.00 91.38 226 VAL A O 1
ATOM 1754 N N . LEU A 1 227 ? 6.280 19.480 -1.883 1.00 89.31 227 LEU A N 1
ATOM 1755 C CA . LEU A 1 227 ? 6.531 19.361 -0.457 1.00 89.31 227 LEU A CA 1
ATOM 1756 C C . LEU A 1 227 ? 7.896 18.701 -0.280 1.00 89.31 227 LEU A C 1
ATOM 1758 O O . LEU A 1 227 ? 8.158 17.677 -0.906 1.00 89.31 227 LEU A O 1
ATOM 1762 N N . ARG A 1 228 ? 8.745 19.309 0.543 1.00 90.94 228 ARG A N 1
ATOM 1763 C CA . ARG A 1 228 ? 10.016 18.741 0.986 1.00 90.94 228 ARG A CA 1
ATOM 1764 C C . ARG A 1 228 ? 10.059 18.861 2.495 1.00 90.94 228 ARG A C 1
ATOM 1766 O O . ARG A 1 228 ? 9.948 19.979 2.998 1.00 90.94 228 ARG A O 1
ATOM 1773 N N . CYS A 1 229 ? 10.182 17.743 3.186 1.00 88.19 229 CYS A N 1
ATOM 1774 C CA . CYS A 1 229 ? 10.315 17.713 4.634 1.00 88.19 229 CYS A CA 1
ATOM 1775 C C . CYS A 1 229 ? 11.363 16.676 5.029 1.00 88.19 229 CYS A C 1
ATOM 1777 O O . CYS A 1 229 ? 11.530 15.661 4.362 1.00 88.19 229 CYS A O 1
ATOM 1779 N N . HIS A 1 230 ? 12.097 16.963 6.095 1.00 88.62 230 HIS A N 1
ATOM 1780 C CA . HIS A 1 230 ? 13.028 16.005 6.682 1.00 88.62 230 HIS A CA 1
ATOM 1781 C C . HIS A 1 230 ? 12.225 14.936 7.435 1.00 88.62 230 HIS A C 1
ATOM 1783 O O . HIS A 1 230 ? 11.209 15.279 8.038 1.00 88.62 230 HIS A O 1
ATOM 1789 N N . ILE A 1 231 ? 12.642 13.670 7.438 1.00 83.44 231 ILE A N 1
ATOM 1790 C CA . ILE A 1 231 ? 11.878 12.582 8.086 1.00 83.44 231 ILE A CA 1
ATOM 1791 C C . ILE A 1 231 ? 11.682 12.839 9.588 1.00 83.44 231 ILE A C 1
ATOM 1793 O O . ILE A 1 231 ? 10.640 12.523 10.150 1.00 83.44 231 ILE A O 1
ATOM 1797 N N . GLU A 1 232 ? 12.650 13.482 10.237 1.00 83.31 232 GLU A N 1
ATOM 1798 C CA . GLU A 1 232 ? 12.560 13.842 11.662 1.00 83.31 232 GLU A CA 1
ATOM 1799 C C . GLU A 1 232 ? 11.786 15.150 11.928 1.00 83.31 232 GLU A C 1
ATOM 1801 O O . GLU A 1 232 ? 11.729 15.618 13.064 1.00 83.31 232 GLU A O 1
ATOM 1806 N N . SER A 1 233 ? 11.228 15.788 10.894 1.00 82.88 233 SER A N 1
ATOM 1807 C CA . SER A 1 233 ? 10.489 17.047 11.050 1.00 82.88 233 SER A CA 1
ATOM 1808 C C . SER A 1 233 ? 9.050 16.825 11.515 1.00 82.88 233 SER A C 1
ATOM 1810 O O . SER A 1 233 ? 8.408 15.830 11.176 1.00 82.88 233 SER A O 1
ATOM 1812 N N . GLU A 1 234 ? 8.502 17.812 12.227 1.00 82.12 234 GLU A N 1
ATOM 1813 C CA . GLU A 1 234 ? 7.089 17.820 12.615 1.00 82.12 234 GLU A CA 1
ATOM 1814 C C . GLU A 1 234 ? 6.160 17.786 11.389 1.00 82.12 234 GLU A C 1
ATOM 1816 O O . GLU A 1 234 ? 5.090 17.180 11.444 1.00 82.12 234 GLU A O 1
ATOM 1821 N N . GLU A 1 235 ? 6.566 18.374 10.254 1.00 83.56 235 GLU A N 1
ATOM 1822 C CA . GLU A 1 235 ? 5.798 18.300 9.009 1.00 83.56 235 GLU A CA 1
ATOM 1823 C C . GLU A 1 235 ? 5.727 16.883 8.433 1.00 83.56 235 GLU A C 1
ATOM 1825 O O . GLU A 1 235 ? 4.703 16.516 7.851 1.00 83.56 235 GLU A O 1
ATOM 1830 N N . TYR A 1 236 ? 6.795 16.090 8.574 1.00 84.19 236 TYR A N 1
ATOM 1831 C CA . TYR A 1 236 ? 6.782 14.687 8.170 1.00 84.19 236 TYR A CA 1
ATOM 1832 C C . TYR A 1 236 ? 5.898 13.857 9.098 1.00 84.19 236 TYR A C 1
ATOM 1834 O O . TYR A 1 236 ? 5.068 13.109 8.595 1.00 84.19 236 TYR A O 1
ATOM 1842 N N . CYS A 1 237 ? 5.979 14.059 10.417 1.00 80.94 237 CYS A N 1
ATOM 1843 C CA . CYS A 1 237 ? 5.077 13.406 11.372 1.00 80.94 237 CYS A CA 1
ATOM 1844 C C . CYS A 1 237 ? 3.604 13.720 11.071 1.00 80.94 237 CYS A C 1
ATOM 1846 O O . CYS A 1 237 ? 2.790 12.812 10.979 1.00 80.94 237 CYS A O 1
ATOM 1848 N N . ALA A 1 238 ? 3.259 14.988 10.822 1.00 82.50 238 ALA A N 1
ATOM 1849 C CA . ALA A 1 238 ? 1.889 15.372 10.477 1.00 82.50 238 ALA A CA 1
ATOM 1850 C C . ALA A 1 238 ? 1.421 14.766 9.140 1.00 82.50 238 ALA A C 1
ATOM 1852 O O . ALA A 1 238 ? 0.242 14.447 8.960 1.00 82.50 238 ALA A O 1
ATOM 1853 N N . LEU A 1 239 ? 2.334 14.618 8.175 1.00 85.12 239 LEU A N 1
ATOM 1854 C CA . LEU A 1 239 ? 2.039 13.950 6.915 1.00 85.12 239 LEU A CA 1
ATOM 1855 C C . LEU A 1 239 ? 1.830 12.444 7.123 1.00 85.12 239 LEU A C 1
ATOM 1857 O O . LEU A 1 239 ? 0.852 11.911 6.600 1.00 85.12 239 LEU A O 1
ATOM 1861 N N . ASP A 1 240 ? 2.710 11.791 7.880 1.00 82.81 240 ASP A N 1
ATOM 1862 C CA . ASP A 1 240 ? 2.622 10.377 8.245 1.00 82.81 240 ASP A CA 1
ATOM 1863 C C . ASP A 1 240 ? 1.322 10.089 8.991 1.00 82.81 240 ASP A C 1
ATOM 1865 O O . ASP A 1 240 ? 0.533 9.255 8.550 1.00 82.81 240 ASP A O 1
ATOM 1869 N N . ASP A 1 241 ? 0.999 10.887 10.006 1.00 78.19 241 ASP A N 1
ATOM 1870 C CA . ASP A 1 241 ? -0.277 10.811 10.703 1.00 78.19 241 ASP A CA 1
ATOM 1871 C C . ASP A 1 241 ? -1.428 10.905 9.704 1.00 78.19 241 ASP A C 1
ATOM 1873 O O . ASP A 1 241 ? -2.312 10.051 9.716 1.00 78.19 241 ASP A O 1
ATOM 1877 N N . ALA A 1 242 ? -1.408 11.871 8.777 1.00 81.06 242 ALA A N 1
ATOM 1878 C CA . ALA A 1 242 ? -2.495 12.114 7.833 1.00 81.06 242 ALA A CA 1
ATOM 1879 C C . ALA A 1 242 ? -2.733 10.989 6.807 1.00 81.06 242 ALA A C 1
ATOM 1881 O O . ALA A 1 242 ? -3.883 10.810 6.383 1.00 81.06 242 ALA A O 1
ATOM 1882 N N . ILE A 1 243 ? -1.714 10.233 6.387 1.00 81.81 243 ILE A N 1
ATOM 1883 C CA . ILE A 1 243 ? -1.861 9.240 5.299 1.00 81.81 243 ILE A CA 1
ATOM 1884 C C . ILE A 1 243 ? -1.303 7.844 5.591 1.00 81.81 243 ILE A C 1
ATOM 1886 O O . ILE A 1 243 ? -1.552 6.948 4.786 1.00 81.81 243 ILE A O 1
ATOM 1890 N N . GLY A 1 244 ? -0.620 7.645 6.716 1.00 73.75 244 GLY A N 1
ATOM 1891 C CA . GLY A 1 244 ? 0.053 6.405 7.102 1.00 73.75 244 GLY A CA 1
ATOM 1892 C C . GLY A 1 244 ? 1.216 6.070 6.171 1.00 73.75 244 GLY A C 1
ATOM 1893 O O . GLY A 1 244 ? 1.105 5.151 5.357 1.00 73.75 244 GLY A O 1
ATOM 1894 N N . ILE A 1 245 ? 2.308 6.831 6.251 1.00 75.44 245 ILE A N 1
ATOM 1895 C CA . ILE A 1 245 ? 3.542 6.583 5.500 1.00 75.44 245 ILE A CA 1
ATOM 1896 C C . ILE A 1 245 ? 4.275 5.386 6.123 1.00 75.44 245 ILE A C 1
ATOM 1898 O O . ILE A 1 245 ? 5.115 5.511 7.004 1.00 75.44 245 ILE A O 1
ATOM 1902 N N . ASP A 1 246 ? 4.013 4.196 5.589 1.00 63.72 246 ASP A N 1
ATOM 1903 C CA . ASP A 1 246 ? 4.668 2.938 5.991 1.00 63.72 246 ASP A CA 1
ATOM 1904 C C . ASP A 1 246 ? 6.070 2.764 5.354 1.00 63.72 246 ASP A C 1
ATOM 1906 O O . ASP A 1 246 ? 6.445 1.682 4.907 1.00 63.72 246 ASP A O 1
ATOM 1910 N N . GLY A 1 247 ? 6.820 3.863 5.198 1.00 61.31 247 GLY A N 1
ATOM 1911 C CA . GLY A 1 247 ? 8.166 3.890 4.603 1.00 61.31 247 GLY A CA 1
ATOM 1912 C C . GLY A 1 247 ? 8.257 3.601 3.095 1.00 61.31 247 GLY A C 1
ATOM 1913 O O . GLY A 1 247 ? 9.337 3.700 2.522 1.00 61.31 247 GLY A O 1
ATOM 1914 N N . ASP A 1 248 ? 7.152 3.269 2.422 1.00 72.44 248 ASP A N 1
ATOM 1915 C CA . ASP A 1 248 ? 7.099 3.087 0.965 1.00 72.44 248 ASP A CA 1
ATOM 1916 C C . ASP A 1 248 ? 6.262 4.202 0.316 1.00 72.44 248 ASP A C 1
ATOM 1918 O O . ASP A 1 248 ? 5.037 4.301 0.463 1.00 72.44 248 ASP A O 1
ATOM 1922 N N . THR A 1 249 ? 6.966 5.063 -0.421 1.00 75.38 249 THR A N 1
ATOM 1923 C CA . THR A 1 249 ? 6.415 6.252 -1.075 1.00 75.38 249 THR A CA 1
ATOM 1924 C C . THR A 1 249 ? 5.450 5.922 -2.214 1.00 75.38 249 THR A C 1
ATOM 1926 O O . THR A 1 249 ? 4.646 6.776 -2.592 1.00 75.38 249 THR A O 1
ATOM 1929 N N . GLU A 1 250 ? 5.429 4.687 -2.733 1.00 74.44 250 GLU A N 1
ATOM 1930 C CA . GLU A 1 250 ? 4.472 4.285 -3.765 1.00 74.44 250 GLU A CA 1
ATOM 1931 C C . GLU A 1 250 ? 3.040 4.175 -3.217 1.00 74.44 250 GLU A C 1
ATOM 1933 O O . GLU A 1 250 ? 2.087 4.481 -3.942 1.00 74.44 250 GLU A O 1
ATOM 1938 N N . TYR A 1 251 ? 2.853 3.801 -1.941 1.00 70.50 251 TYR A N 1
ATOM 1939 C CA . TYR A 1 251 ? 1.513 3.641 -1.345 1.00 70.50 251 TYR A CA 1
ATOM 1940 C C . TYR A 1 251 ? 0.760 4.956 -1.178 1.00 70.50 251 TYR A C 1
ATOM 1942 O O . TYR A 1 251 ? -0.474 4.977 -1.175 1.00 70.50 251 TYR A O 1
ATOM 1950 N N . ILE A 1 252 ? 1.493 6.059 -1.078 1.00 79.62 252 ILE A N 1
ATOM 1951 C CA . ILE A 1 252 ? 0.918 7.394 -0.942 1.00 79.62 252 ILE A CA 1
ATOM 1952 C C . ILE A 1 252 ? 0.725 8.078 -2.299 1.00 79.62 252 ILE A C 1
ATOM 1954 O O . ILE A 1 252 ? 0.088 9.126 -2.388 1.00 79.62 252 ILE A O 1
ATOM 1958 N N . ILE A 1 253 ? 1.202 7.498 -3.405 1.00 84.81 253 ILE A N 1
ATOM 1959 C CA . ILE A 1 253 ? 0.902 8.049 -4.726 1.00 84.81 253 ILE A CA 1
ATOM 1960 C C . ILE A 1 253 ? -0.585 7.854 -5.020 1.00 84.81 253 ILE A C 1
ATOM 1962 O O . ILE A 1 253 ? -1.127 6.756 -5.114 1.00 84.81 253 ILE A O 1
ATOM 1966 N N . GLY A 1 254 ? -1.261 8.974 -5.234 1.00 84.38 254 GLY A N 1
ATOM 1967 C CA . GLY A 1 254 ? -2.676 9.034 -5.539 1.00 84.38 254 GLY A CA 1
ATOM 1968 C C . GLY A 1 254 ? -3.572 9.309 -4.337 1.00 84.38 254 GLY A C 1
ATOM 1969 O O . GLY A 1 254 ? -4.740 9.647 -4.571 1.00 84.38 254 GLY A O 1
ATOM 1970 N N . THR A 1 255 ? -3.052 9.245 -3.106 1.00 86.81 255 THR A N 1
ATOM 1971 C CA . THR A 1 255 ? -3.787 9.697 -1.920 1.00 86.81 255 THR A CA 1
ATOM 1972 C C . THR A 1 255 ? -3.945 11.213 -1.929 1.00 86.81 255 THR A C 1
ATOM 1974 O O . THR A 1 255 ? -3.279 11.957 -2.664 1.00 86.81 255 THR A O 1
ATOM 1977 N N . GLN A 1 256 ? -4.933 11.672 -1.166 1.00 90.31 256 GLN A N 1
ATOM 1978 C CA . GLN A 1 256 ? -5.245 13.083 -1.033 1.00 90.31 256 GLN A CA 1
ATOM 1979 C C . GLN A 1 256 ? -4.961 13.546 0.386 1.00 90.31 256 GLN A C 1
ATOM 1981 O O . GLN A 1 256 ? -5.337 12.878 1.345 1.00 90.31 256 GLN A O 1
ATOM 1986 N N . ILE A 1 257 ? -4.385 14.736 0.489 1.00 91.12 257 ILE A N 1
ATOM 1987 C CA . ILE A 1 257 ? -4.172 15.454 1.742 1.00 91.12 257 ILE A CA 1
ATOM 1988 C C . ILE A 1 257 ? -4.891 16.799 1.700 1.00 91.12 257 ILE A C 1
ATOM 1990 O O . ILE A 1 257 ? -5.114 17.381 0.629 1.00 91.12 257 ILE A O 1
ATOM 1994 N N . ALA A 1 258 ? -5.263 17.298 2.869 1.00 90.75 258 ALA A N 1
ATOM 1995 C CA . ALA A 1 258 ? -5.656 18.679 3.066 1.00 90.75 258 ALA A CA 1
ATOM 1996 C C . ALA A 1 258 ? -4.433 19.456 3.563 1.00 90.75 258 ALA A C 1
ATOM 1998 O O . ALA A 1 258 ? -3.790 19.051 4.522 1.00 90.75 258 ALA A O 1
ATOM 1999 N N . MET A 1 259 ? -4.107 20.568 2.907 1.00 90.62 259 MET A N 1
ATOM 2000 C CA . MET A 1 259 ? -2.990 21.430 3.301 1.00 90.62 259 MET A CA 1
ATOM 2001 C C . MET A 1 259 ? -3.471 22.868 3.483 1.00 90.62 259 MET A C 1
ATOM 2003 O O . MET A 1 259 ? -4.274 23.357 2.677 1.00 90.62 259 MET A O 1
ATOM 2007 N N . SER A 1 260 ? -2.982 23.551 4.517 1.00 89.94 260 SER A N 1
ATOM 2008 C CA . SER A 1 260 ? -3.407 24.912 4.846 1.00 89.94 260 SER A CA 1
ATOM 2009 C C . SER A 1 260 ? -3.092 25.931 3.733 1.00 89.94 260 SER A C 1
ATOM 2011 O O . SER A 1 260 ? -2.063 25.883 3.042 1.00 89.94 260 SER A O 1
ATOM 2013 N N . VAL A 1 261 ? -4.005 26.891 3.527 1.00 87.44 261 VAL A N 1
ATOM 2014 C CA . VAL A 1 261 ? -3.896 27.927 2.474 1.00 87.44 261 VAL A CA 1
ATOM 2015 C C . VAL A 1 261 ? -3.218 29.220 2.938 1.00 87.44 261 VAL A C 1
ATOM 2017 O O . VAL A 1 261 ? -3.195 30.198 2.187 1.00 87.44 261 VAL A O 1
ATOM 2020 N N . ASN A 1 262 ? -2.660 29.246 4.153 1.00 84.00 262 ASN A N 1
ATOM 2021 C CA . ASN A 1 262 ? -1.892 30.383 4.672 1.00 84.00 262 ASN A CA 1
ATOM 2022 C C . ASN A 1 262 ? -0.789 30.808 3.681 1.00 84.00 262 ASN A C 1
ATOM 2024 O O . ASN A 1 262 ? -0.177 29.984 3.002 1.00 84.00 262 ASN A O 1
ATOM 2028 N N . ARG A 1 263 ? -0.544 32.114 3.547 1.00 79.00 263 ARG A N 1
ATOM 2029 C CA . ARG A 1 263 ? 0.496 32.623 2.629 1.00 79.00 263 ARG A CA 1
ATOM 2030 C C . ARG A 1 263 ? 1.894 32.590 3.241 1.00 79.00 263 ARG A C 1
ATOM 2032 O O . ARG A 1 263 ? 2.869 32.567 2.502 1.00 79.00 263 ARG A O 1
ATOM 2039 N N . THR A 1 264 ? 1.970 32.602 4.566 1.00 78.75 264 THR A N 1
ATOM 2040 C CA . THR A 1 264 ? 3.198 32.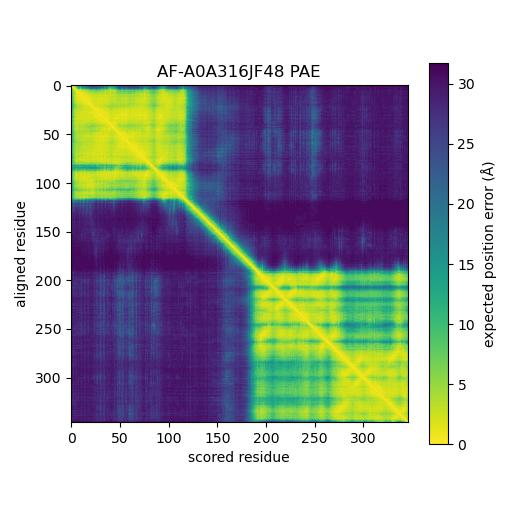703 5.356 1.00 78.75 264 THR A CA 1
ATOM 2041 C C . THR A 1 264 ? 3.146 31.717 6.518 1.00 78.75 264 THR A C 1
ATOM 2043 O O . THR A 1 264 ? 2.062 31.449 7.042 1.00 78.75 264 THR A O 1
ATOM 2046 N N . GLY A 1 265 ? 4.314 31.235 6.942 1.00 78.88 265 GLY A N 1
ATOM 2047 C CA . GLY A 1 265 ? 4.456 30.266 8.030 1.00 78.88 265 GLY A CA 1
ATOM 2048 C C . GLY A 1 265 ? 4.407 28.802 7.570 1.00 78.88 265 GLY A C 1
ATOM 2049 O O . GLY A 1 265 ? 4.227 28.543 6.373 1.00 78.88 265 GLY A O 1
ATOM 2050 N N . PRO A 1 266 ? 4.582 27.858 8.512 1.00 80.06 266 PRO A N 1
ATOM 2051 C CA . PRO A 1 266 ? 4.578 26.427 8.229 1.00 80.06 266 PRO A CA 1
ATOM 2052 C C . PRO A 1 266 ? 3.231 25.970 7.661 1.00 80.06 266 PRO A C 1
ATOM 2054 O O . PRO A 1 266 ? 2.178 26.586 7.884 1.00 80.06 266 PRO A O 1
ATOM 2057 N N . LYS A 1 267 ? 3.280 24.904 6.862 1.00 84.88 267 LYS A N 1
ATOM 2058 C CA . LYS A 1 267 ? 2.096 24.284 6.273 1.00 84.88 267 LYS A CA 1
ATOM 2059 C C . LYS A 1 267 ? 1.548 23.246 7.227 1.00 84.88 267 LYS A C 1
ATOM 2061 O O . LYS A 1 267 ? 2.261 22.350 7.642 1.00 84.88 267 LYS A O 1
ATOM 2066 N N . GLU A 1 268 ? 0.264 23.367 7.525 1.00 87.81 268 GLU A N 1
ATOM 2067 C CA . GLU A 1 268 ? -0.444 22.364 8.303 1.00 87.81 268 GLU A CA 1
ATOM 2068 C C . GLU A 1 268 ? -1.018 21.331 7.337 1.00 87.81 268 GLU A C 1
ATOM 2070 O O . GLU A 1 268 ? -1.638 21.698 6.328 1.00 87.81 268 GLU A O 1
ATOM 2075 N N . ILE A 1 269 ? -0.782 20.057 7.637 1.00 89.00 269 ILE A N 1
ATOM 2076 C CA . ILE A 1 269 ? -1.161 18.914 6.812 1.00 89.00 269 ILE A CA 1
ATOM 2077 C C . ILE A 1 269 ? -2.149 18.062 7.600 1.00 89.00 269 ILE A C 1
ATOM 2079 O O . ILE A 1 269 ? -1.973 17.835 8.790 1.00 89.00 269 ILE A O 1
ATOM 2083 N N . ARG A 1 270 ? -3.219 17.639 6.929 1.00 88.69 270 ARG A N 1
ATOM 2084 C CA . ARG A 1 270 ? -4.331 16.884 7.504 1.00 88.69 270 ARG A CA 1
ATOM 2085 C C . ARG A 1 270 ? -4.876 15.870 6.502 1.00 88.69 270 ARG A C 1
ATOM 2087 O O . ARG A 1 270 ? -4.619 15.956 5.294 1.00 88.69 270 ARG A O 1
ATOM 2094 N N . ARG A 1 271 ? -5.708 14.946 6.979 1.00 87.38 271 ARG A N 1
ATOM 2095 C CA . ARG A 1 271 ? -6.488 14.037 6.124 1.00 87.38 271 ARG A CA 1
ATOM 2096 C C . ARG A 1 271 ? -7.393 14.823 5.173 1.00 87.38 271 ARG A C 1
ATOM 2098 O O . ARG A 1 271 ? -7.976 15.839 5.540 1.00 87.38 271 ARG A O 1
ATOM 2105 N N . ALA A 1 272 ? -7.537 14.363 3.930 1.00 87.25 272 ALA A N 1
ATOM 2106 C CA . ALA A 1 272 ? -8.444 15.011 2.974 1.00 87.25 272 ALA A CA 1
ATOM 2107 C C . ALA A 1 272 ? -9.919 14.643 3.184 1.00 87.25 272 ALA A C 1
ATOM 2109 O O . ALA A 1 272 ? -10.798 15.452 2.881 1.00 87.25 272 ALA A O 1
ATOM 2110 N N . ASP A 1 273 ? -10.176 13.425 3.658 1.00 84.25 273 ASP A N 1
ATOM 2111 C CA . ASP A 1 273 ? -11.505 12.861 3.871 1.00 84.25 273 ASP A CA 1
ATOM 2112 C C . ASP A 1 273 ? -11.550 12.122 5.215 1.00 84.25 273 ASP A C 1
ATOM 2114 O O . ASP A 1 273 ? -10.510 11.646 5.678 1.00 84.25 273 ASP A O 1
ATOM 2118 N N . PRO A 1 274 ? -12.741 11.983 5.826 1.00 84.88 274 PRO A N 1
ATOM 2119 C CA . PRO A 1 274 ? -12.929 11.057 6.932 1.00 84.88 274 PRO A CA 1
ATOM 2120 C C . PRO A 1 274 ? -12.548 9.631 6.526 1.00 84.88 274 PRO A C 1
ATOM 2122 O O . PRO A 1 274 ? -12.821 9.203 5.398 1.00 84.88 274 PRO A O 1
ATOM 2125 N N . LEU A 1 275 ? -11.986 8.869 7.460 1.00 84.31 275 LEU A N 1
ATOM 2126 C CA . LEU A 1 275 ? -11.759 7.444 7.262 1.00 84.31 275 LEU A CA 1
ATOM 2127 C C . LEU A 1 275 ? -13.091 6.680 7.139 1.00 84.31 275 LEU A C 1
ATOM 2129 O O . LEU A 1 275 ? -14.148 7.163 7.567 1.00 84.31 275 LEU A O 1
ATOM 2133 N N . PRO A 1 276 ? -13.075 5.477 6.538 1.00 84.56 276 PRO A N 1
ATOM 2134 C CA . PRO A 1 276 ? -14.246 4.615 6.513 1.00 84.56 276 PRO A CA 1
ATOM 2135 C C . PRO A 1 276 ? -14.757 4.321 7.924 1.00 84.56 276 PRO A C 1
ATOM 2137 O O . PRO A 1 276 ? -13.977 4.179 8.862 1.00 84.56 276 PRO A O 1
ATOM 2140 N N . TRP A 1 277 ? -16.075 4.176 8.051 1.00 87.94 277 TRP A N 1
ATOM 2141 C CA . TRP A 1 277 ? -16.694 3.713 9.287 1.00 87.94 277 TRP A CA 1
ATOM 2142 C C . TRP A 1 277 ? -16.167 2.333 9.671 1.00 87.94 277 TRP A C 1
ATOM 2144 O O . TRP A 1 277 ? -16.284 1.387 8.890 1.00 87.94 277 TRP A O 1
ATOM 2154 N N . GLN A 1 278 ? -15.674 2.223 10.894 1.00 88.69 278 GLN A N 1
ATOM 2155 C CA . GLN A 1 278 ? -15.315 0.976 11.550 1.00 88.69 278 GLN A CA 1
ATOM 2156 C C . GLN A 1 278 ? -16.360 0.645 12.610 1.00 88.69 278 GLN A C 1
ATOM 2158 O O . GLN A 1 278 ? -17.142 1.508 13.005 1.00 88.69 278 GLN A O 1
ATOM 2163 N N . THR A 1 279 ? -16.409 -0.615 13.029 1.00 90.69 279 THR A N 1
ATOM 2164 C CA . THR A 1 279 ? -17.286 -1.061 14.116 1.00 90.69 279 THR A CA 1
ATOM 2165 C C . THR A 1 279 ? -16.420 -1.571 15.252 1.00 90.69 279 THR A C 1
ATOM 2167 O O . THR A 1 279 ? -15.512 -2.362 15.010 1.00 90.69 279 THR A O 1
ATOM 2170 N N . ALA A 1 280 ? -16.710 -1.115 16.462 1.00 91.69 280 ALA A N 1
ATOM 2171 C CA . ALA A 1 280 ? -16.062 -1.532 17.691 1.00 91.69 280 ALA A CA 1
ATOM 2172 C C . ALA A 1 280 ? -17.112 -2.011 18.693 1.00 91.69 280 ALA A C 1
ATOM 2174 O O . ALA A 1 280 ? -18.116 -1.330 18.907 1.00 91.69 280 ALA A O 1
ATOM 2175 N N . ASP A 1 281 ? -16.851 -3.141 19.339 1.00 92.69 281 ASP A N 1
ATOM 2176 C CA . ASP A 1 281 ? -17.581 -3.550 20.538 1.00 92.69 281 ASP A CA 1
ATOM 2177 C C . ASP A 1 281 ? -16.787 -3.089 21.764 1.00 92.69 281 ASP A C 1
ATOM 2179 O O . ASP A 1 281 ? -15.612 -3.428 21.916 1.00 92.69 281 ASP A O 1
ATOM 2183 N N . ILE A 1 282 ? -17.392 -2.277 22.628 1.00 92.50 282 ILE A N 1
ATOM 2184 C CA . ILE A 1 282 ? -16.712 -1.719 23.799 1.00 92.50 282 ILE A CA 1
ATOM 2185 C C . ILE A 1 282 ? -16.721 -2.749 24.924 1.00 92.50 282 ILE A C 1
ATOM 2187 O O . ILE A 1 282 ? -17.774 -3.108 25.439 1.00 92.50 282 ILE A O 1
ATOM 2191 N N . VAL A 1 283 ? -15.542 -3.201 25.345 1.00 92.12 283 VAL A N 1
ATOM 2192 C CA . VAL A 1 283 ? -15.391 -4.252 26.364 1.00 92.12 283 VAL A CA 1
ATOM 2193 C C . VAL A 1 283 ? -15.266 -3.661 27.764 1.00 92.12 283 VAL A C 1
ATOM 2195 O O . VAL A 1 283 ? -15.881 -4.140 28.711 1.00 92.12 283 VAL A O 1
ATOM 2198 N N . SER A 1 284 ? -14.446 -2.623 27.908 1.00 91.06 284 SER A N 1
ATOM 2199 C CA . SER A 1 284 ? -14.208 -1.937 29.181 1.00 91.06 284 SER A CA 1
ATOM 2200 C C . SER A 1 284 ? -13.624 -0.553 28.921 1.00 91.06 284 SER A C 1
ATOM 2202 O O . SER A 1 284 ? -13.014 -0.348 27.872 1.00 91.06 284 SER A O 1
ATOM 2204 N N . GLY A 1 285 ? -13.738 0.366 29.872 1.00 89.62 285 GLY A N 1
ATOM 2205 C CA . GLY A 1 285 ? -13.172 1.706 29.768 1.00 89.62 285 GLY A CA 1
ATOM 2206 C C . GLY A 1 285 ? -12.712 2.226 31.118 1.00 89.62 285 GLY A C 1
ATOM 2207 O O . GLY A 1 285 ? -13.337 1.931 32.134 1.00 89.62 285 GLY A O 1
ATOM 2208 N N . GLU A 1 286 ? -11.623 2.985 31.117 1.00 88.88 286 GLU A N 1
ATOM 2209 C CA . GLU A 1 286 ? -11.130 3.721 32.279 1.00 88.88 286 GLU A CA 1
ATOM 2210 C C . GLU A 1 286 ? -11.059 5.206 31.922 1.00 88.88 286 GLU A C 1
ATOM 2212 O O . GLU A 1 286 ? -10.371 5.586 30.971 1.00 88.88 286 GLU A O 1
ATOM 2217 N N . THR A 1 287 ? -11.780 6.035 32.677 1.00 89.38 287 THR A N 1
ATOM 2218 C CA . THR A 1 287 ? -11.758 7.494 32.533 1.00 89.38 287 THR A CA 1
ATOM 2219 C C . THR A 1 287 ? -10.707 8.076 33.471 1.00 89.38 287 THR A C 1
ATOM 2221 O O . THR A 1 287 ? -10.668 7.766 34.663 1.00 89.38 287 THR A O 1
ATOM 2224 N N . ASN A 1 288 ? -9.854 8.935 32.935 1.00 89.31 288 ASN A N 1
ATOM 2225 C CA . ASN A 1 288 ? -8.834 9.654 33.675 1.00 89.31 288 ASN A CA 1
ATOM 2226 C C . ASN A 1 288 ? -9.416 10.922 34.329 1.00 89.31 288 ASN A C 1
ATOM 2228 O O . ASN A 1 288 ? -10.438 11.447 33.880 1.00 89.31 288 ASN A O 1
ATOM 2232 N N . PRO A 1 289 ? -8.747 11.485 35.354 1.00 88.12 289 PRO A N 1
ATOM 2233 C CA . PRO A 1 289 ? -9.202 12.709 36.023 1.00 88.12 289 PRO A CA 1
ATOM 2234 C C . PRO A 1 289 ? -9.306 13.942 35.112 1.00 88.12 289 PRO A C 1
ATOM 2236 O O . PRO A 1 289 ? -10.039 14.874 35.427 1.00 88.12 289 PRO A O 1
ATOM 2239 N N . ASP A 1 290 ? -8.574 13.961 33.996 1.00 86.62 290 ASP A N 1
ATOM 2240 C CA . ASP A 1 290 ? -8.623 15.022 32.980 1.00 86.62 290 ASP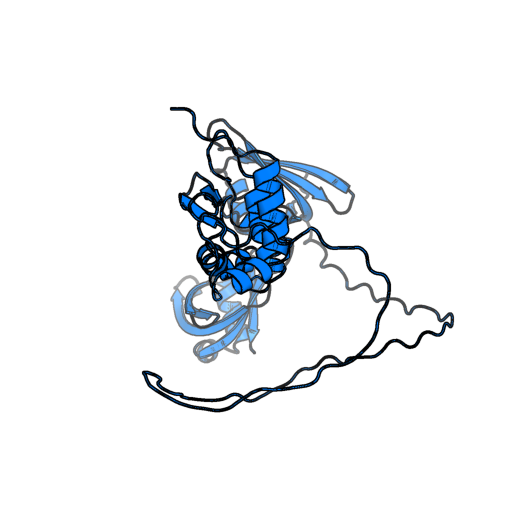 A CA 1
ATOM 2241 C C . ASP A 1 290 ? -9.797 14.861 31.989 1.00 86.62 290 ASP A C 1
ATOM 2243 O O . ASP A 1 290 ? -9.960 15.663 31.066 1.00 86.62 290 ASP A O 1
ATOM 2247 N N . GLY A 1 291 ? -10.623 13.827 32.174 1.00 85.81 291 GLY A N 1
ATOM 2248 C CA . GLY A 1 291 ? -11.751 13.476 31.317 1.00 85.81 291 GLY A CA 1
ATOM 2249 C C . GLY A 1 291 ? -11.376 12.661 30.079 1.00 85.81 291 GLY A C 1
ATOM 2250 O O . GLY A 1 291 ? -12.272 12.245 29.352 1.00 85.81 291 GLY A O 1
ATOM 2251 N N . SER A 1 292 ? -10.087 12.412 29.818 1.00 87.56 292 SER A N 1
ATOM 2252 C CA . SER A 1 292 ? -9.668 11.466 28.776 1.00 87.56 292 SER A CA 1
ATOM 2253 C C . SER A 1 292 ? -10.047 10.033 29.161 1.00 87.56 292 SER A C 1
ATOM 2255 O O . SER A 1 292 ? -10.280 9.743 30.332 1.00 87.56 292 SER A O 1
ATOM 2257 N N . ALA A 1 293 ? -10.114 9.120 28.194 1.00 88.62 293 ALA A N 1
ATOM 2258 C CA . ALA A 1 293 ? -10.472 7.731 28.469 1.00 88.62 293 ALA A CA 1
ATOM 2259 C C . ALA A 1 293 ? -9.599 6.740 27.698 1.00 88.62 293 ALA A C 1
ATOM 2261 O O . ALA A 1 293 ? -9.171 6.992 26.570 1.00 88.62 293 ALA A O 1
ATOM 2262 N N . ILE A 1 294 ? -9.355 5.580 28.303 1.00 89.88 294 ILE A N 1
ATOM 2263 C CA . ILE A 1 294 ? -8.717 4.437 27.654 1.00 89.88 294 ILE A CA 1
ATOM 2264 C C . ILE A 1 294 ? -9.736 3.306 27.600 1.00 89.88 294 ILE A C 1
ATOM 2266 O O . ILE A 1 294 ? -10.107 2.731 28.620 1.00 89.88 294 ILE A O 1
ATOM 2270 N N . MET A 1 295 ? -10.165 2.971 26.389 1.00 89.31 295 MET A N 1
ATOM 2271 C CA . MET A 1 295 ? -11.146 1.927 26.124 1.00 89.31 295 MET A CA 1
ATOM 2272 C C . MET A 1 295 ? -10.447 0.666 25.620 1.00 89.31 295 MET A C 1
ATOM 2274 O O . MET A 1 295 ? -9.547 0.729 24.779 1.00 89.31 295 MET A O 1
ATOM 2278 N N . ARG A 1 296 ? -10.890 -0.499 26.090 1.00 91.38 296 ARG A N 1
ATOM 2279 C CA . ARG A 1 296 ? -10.672 -1.771 25.396 1.00 91.38 296 ARG A CA 1
ATOM 2280 C C . ARG A 1 296 ? -11.852 -2.020 24.482 1.00 91.38 296 ARG A C 1
ATOM 2282 O O . ARG A 1 296 ? -13.000 -1.991 24.926 1.00 91.38 296 ARG A O 1
ATOM 2289 N N . VAL A 1 297 ? -11.551 -2.260 23.219 1.00 92.25 297 VAL A N 1
ATOM 2290 C CA . VAL A 1 297 ? -12.531 -2.440 22.154 1.00 92.25 297 VAL A CA 1
ATOM 2291 C C . VAL A 1 297 ? -12.198 -3.686 21.353 1.00 92.25 297 VAL A C 1
ATOM 2293 O O . VAL A 1 297 ? -11.028 -4.029 21.213 1.00 92.25 297 VAL A O 1
ATOM 2296 N N . ILE A 1 298 ? -13.206 -4.349 20.802 1.00 89.81 298 ILE A N 1
ATOM 2297 C CA . ILE A 1 298 ? -13.023 -5.411 19.813 1.00 89.81 298 ILE A CA 1
ATOM 2298 C C . ILE A 1 298 ? -13.339 -4.824 18.444 1.00 89.81 298 ILE A C 1
ATOM 2300 O O . ILE A 1 298 ? -14.465 -4.394 18.201 1.00 89.81 298 ILE A O 1
ATOM 2304 N N . ILE A 1 299 ? -12.350 -4.805 17.554 1.00 87.75 299 ILE A N 1
ATOM 2305 C CA . ILE A 1 299 ? -12.487 -4.349 16.167 1.00 87.75 299 ILE A CA 1
ATOM 2306 C C . ILE A 1 299 ? -12.157 -5.543 15.276 1.00 87.75 299 ILE A C 1
ATOM 2308 O O . ILE A 1 299 ? -11.117 -6.170 15.444 1.00 87.75 299 ILE A O 1
ATOM 2312 N N . ASP A 1 300 ? -13.067 -5.904 14.370 1.00 83.62 300 ASP A N 1
ATOM 2313 C CA . ASP A 1 300 ? -12.920 -7.062 13.470 1.00 83.62 300 ASP A CA 1
ATOM 2314 C C . ASP A 1 300 ? -12.568 -8.394 14.177 1.00 83.62 300 ASP A C 1
ATOM 2316 O O . ASP A 1 300 ? -11.967 -9.293 13.592 1.00 83.62 300 ASP A O 1
ATOM 2320 N N . GLY A 1 301 ? -13.000 -8.547 15.435 1.00 81.19 301 GLY A N 1
ATOM 2321 C CA . GLY A 1 301 ? -12.768 -9.746 16.248 1.00 81.19 301 GLY A CA 1
ATOM 2322 C C . GLY A 1 301 ? -11.450 -9.754 17.028 1.00 81.19 301 GLY A C 1
ATOM 2323 O O . GLY A 1 301 ? -11.196 -10.715 17.750 1.00 81.19 301 GLY A O 1
ATOM 2324 N N . GLU A 1 302 ? -10.641 -8.697 16.931 1.00 85.81 302 GLU A N 1
ATOM 2325 C CA . GLU A 1 302 ? -9.396 -8.542 17.686 1.00 85.81 302 GLU A CA 1
ATOM 2326 C C . GLU A 1 302 ? -9.540 -7.483 18.785 1.00 85.81 302 GLU A C 1
ATOM 2328 O O . GLU A 1 302 ? -10.086 -6.399 18.566 1.00 85.81 302 GLU A O 1
ATOM 2333 N N . GLU A 1 303 ? -9.044 -7.792 19.987 1.00 88.12 303 GLU A N 1
ATOM 2334 C CA . GLU A 1 303 ? -9.029 -6.843 21.102 1.00 88.12 303 GLU A CA 1
ATOM 2335 C C . GLU A 1 303 ? -7.932 -5.791 20.886 1.00 88.12 303 GLU A C 1
ATOM 2337 O O . GLU A 1 303 ? -6.767 -6.105 20.645 1.00 88.12 303 GLU A O 1
ATOM 2342 N N . SER A 1 304 ? -8.310 -4.522 20.985 1.00 87.56 304 SER A N 1
ATOM 2343 C CA . SER A 1 304 ? -7.458 -3.355 20.787 1.00 87.56 304 SER A CA 1
ATOM 2344 C C . SER A 1 304 ? -7.701 -2.312 21.874 1.00 87.56 304 SER A C 1
ATOM 2346 O O . SER A 1 304 ? -8.738 -2.291 22.540 1.00 87.56 304 SER A O 1
ATOM 2348 N N . LYS A 1 305 ? -6.727 -1.416 22.064 1.00 88.12 305 LYS A N 1
ATOM 2349 C CA . LYS A 1 305 ? -6.851 -0.272 22.976 1.00 88.12 305 LYS A CA 1
ATOM 2350 C C . LYS A 1 305 ? -7.112 1.000 22.180 1.00 88.12 305 LYS A C 1
ATOM 2352 O O . LYS A 1 305 ? -6.323 1.353 21.311 1.00 88.12 305 LYS A O 1
ATOM 2357 N N . MET A 1 306 ? -8.177 1.707 22.529 1.00 87.12 306 MET A N 1
ATOM 2358 C CA . MET A 1 306 ? -8.552 2.995 21.957 1.00 87.12 306 MET A CA 1
ATOM 2359 C C . MET A 1 306 ? -8.357 4.081 23.015 1.00 87.12 306 MET A C 1
ATOM 2361 O O . MET A 1 306 ? -8.922 4.003 24.103 1.00 87.12 306 MET A O 1
ATOM 2365 N N . ARG A 1 307 ? -7.527 5.080 22.714 1.00 88.81 307 ARG A N 1
ATOM 2366 C CA . ARG A 1 307 ? -7.294 6.234 23.591 1.00 88.81 307 ARG A CA 1
ATOM 2367 C C . ARG A 1 307 ? -8.115 7.407 23.084 1.00 88.81 307 ARG A C 1
ATOM 2369 O O . ARG A 1 307 ? -8.023 7.741 21.908 1.00 88.81 307 ARG A O 1
ATOM 2376 N N . LEU A 1 308 ? -8.895 8.007 23.969 1.00 88.25 308 LEU A N 1
ATOM 2377 C CA . LEU A 1 308 ? -9.812 9.094 23.664 1.00 88.25 308 LEU A CA 1
ATOM 2378 C C . LEU A 1 308 ? -9.413 10.331 24.455 1.00 88.25 308 LEU A C 1
ATOM 2380 O O . LEU A 1 308 ? -9.192 10.270 25.664 1.00 88.25 308 LEU A O 1
ATOM 2384 N N . THR A 1 309 ? -9.362 11.468 23.775 1.00 88.56 309 THR A N 1
ATOM 2385 C CA . THR A 1 309 ? -9.306 12.777 24.433 1.00 88.56 309 THR A CA 1
ATOM 2386 C C . THR A 1 309 ? -10.613 13.055 25.176 1.00 88.56 309 THR A C 1
ATOM 2388 O O . THR A 1 309 ? -11.639 12.444 24.885 1.00 88.56 309 THR A O 1
ATOM 2391 N N . SER A 1 310 ? -10.600 14.013 26.106 1.00 90.69 310 SER A N 1
ATOM 2392 C CA . SER A 1 310 ? -11.801 14.403 26.860 1.00 90.69 310 SER A CA 1
ATOM 2393 C C . SER A 1 310 ? -13.019 14.729 25.967 1.00 90.69 310 SER A C 1
ATOM 2395 O O . SER A 1 310 ? -14.086 14.148 26.182 1.00 90.69 310 SER A O 1
ATOM 2397 N N . PRO A 1 311 ? -12.883 15.516 24.877 1.00 89.06 311 PRO A N 1
ATOM 2398 C CA . PRO A 1 311 ? -13.992 15.747 23.949 1.00 89.06 311 PRO A CA 1
ATOM 2399 C C . PRO A 1 311 ? -14.479 14.481 23.228 1.00 89.06 311 PRO A C 1
ATOM 2401 O O . PRO A 1 311 ? -15.678 14.311 23.026 1.00 89.06 311 PRO A O 1
ATOM 2404 N N . GLN A 1 312 ? -13.570 13.581 22.840 1.00 91.00 312 GLN A N 1
ATOM 2405 C CA . GLN A 1 312 ? -13.932 12.335 22.155 1.00 91.00 312 GLN A CA 1
ATOM 2406 C C . GLN A 1 312 ? -14.621 11.346 23.103 1.00 91.00 312 GLN A C 1
ATOM 2408 O O . GLN A 1 312 ? -15.570 10.680 22.699 1.00 91.00 312 GLN A O 1
ATOM 2413 N N . ALA A 1 313 ? -14.173 11.264 24.358 1.00 89.81 313 ALA A N 1
ATOM 2414 C CA . ALA A 1 313 ? -14.805 10.444 25.384 1.00 89.81 313 ALA A CA 1
ATOM 2415 C C . ALA A 1 313 ? -16.235 10.927 25.666 1.00 89.81 313 ALA A C 1
ATOM 2417 O O . ALA A 1 313 ? -17.163 10.120 25.683 1.00 89.81 313 ALA A O 1
ATOM 2418 N N . ALA A 1 314 ? -16.435 12.244 25.787 1.00 89.62 314 ALA A N 1
ATOM 2419 C CA . ALA A 1 314 ? -17.763 12.834 25.935 1.00 89.62 314 ALA A CA 1
ATOM 2420 C C . ALA A 1 314 ? -18.668 12.544 24.723 1.00 89.62 314 ALA A C 1
ATOM 2422 O O . ALA A 1 314 ? -19.807 12.118 24.903 1.00 89.62 314 ALA A O 1
ATOM 2423 N N . ALA A 1 315 ? -18.151 12.701 23.498 1.00 89.38 315 ALA A N 1
ATOM 2424 C CA . ALA A 1 315 ? -18.898 12.404 22.274 1.00 89.38 315 ALA A CA 1
ATOM 2425 C C . ALA A 1 315 ? -19.285 10.918 22.165 1.00 89.38 315 ALA A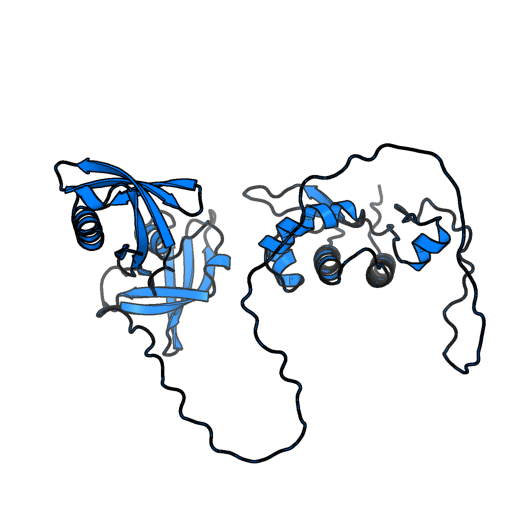 C 1
ATOM 2427 O O . ALA A 1 315 ? -20.385 10.591 21.717 1.00 89.38 315 ALA A O 1
ATOM 2428 N N . LEU A 1 316 ? -18.404 10.010 22.597 1.00 90.56 316 LEU A N 1
ATOM 2429 C CA . LEU A 1 316 ? -18.705 8.584 22.656 1.00 90.56 316 LEU A CA 1
ATOM 2430 C C . LEU A 1 316 ? -19.840 8.303 23.648 1.00 90.56 316 LEU A C 1
ATOM 2432 O O . LEU A 1 316 ? -20.816 7.652 23.280 1.00 90.56 316 LEU A O 1
ATOM 2436 N N . ILE A 1 317 ? -19.733 8.826 24.870 1.00 90.56 317 ILE A N 1
ATOM 2437 C CA . ILE A 1 317 ? -20.750 8.675 25.920 1.00 90.56 317 ILE A CA 1
ATOM 2438 C C . ILE A 1 317 ? -22.110 9.184 25.436 1.00 90.56 317 ILE A C 1
ATOM 2440 O O . ILE A 1 317 ? -23.118 8.492 25.582 1.00 90.56 317 ILE A O 1
ATOM 2444 N N . GLU A 1 318 ? -22.135 10.365 24.819 1.00 90.88 318 GLU A N 1
ATOM 2445 C CA . GLU A 1 318 ? -23.345 10.948 24.243 1.00 90.88 318 GLU A CA 1
ATOM 2446 C C . GLU A 1 318 ? -23.938 10.039 23.159 1.00 90.88 318 GLU A C 1
ATOM 2448 O O . GLU A 1 318 ? -25.134 9.746 23.189 1.00 90.88 318 GLU A O 1
ATOM 2453 N N . SER A 1 319 ? -23.105 9.518 22.251 1.00 89.56 319 SER A N 1
ATOM 2454 C CA . SER A 1 319 ? -23.559 8.607 21.193 1.00 89.56 319 SER A CA 1
ATOM 2455 C C . SER A 1 319 ? -24.140 7.298 21.738 1.00 89.56 319 SER A C 1
ATOM 2457 O O . SER A 1 319 ? -25.065 6.743 21.145 1.00 89.56 319 SER A O 1
ATOM 2459 N N . CYS A 1 320 ? -23.632 6.825 22.878 1.00 89.31 320 CYS A N 1
ATOM 2460 C CA . CYS A 1 320 ? -24.097 5.620 23.560 1.00 89.31 320 CYS A CA 1
ATOM 2461 C C . CYS A 1 320 ? -25.348 5.839 24.420 1.00 89.31 320 CYS A C 1
ATOM 2463 O O . CYS A 1 320 ? -25.921 4.869 24.905 1.00 89.31 320 CYS A O 1
ATOM 2465 N N . GLY A 1 321 ? -25.800 7.085 24.591 1.00 87.94 321 GLY A N 1
ATOM 2466 C CA . GLY A 1 321 ? -26.936 7.420 25.450 1.00 87.94 321 GLY A CA 1
ATOM 2467 C C . GLY A 1 321 ? -26.592 7.512 26.939 1.00 87.94 321 GLY A C 1
ATOM 2468 O O . GLY A 1 321 ? -27.505 7.598 27.758 1.00 87.94 321 GLY A O 1
ATOM 2469 N N . GLY A 1 322 ? -25.302 7.530 27.288 1.00 87.88 322 GLY A N 1
ATOM 2470 C CA . GLY A 1 322 ? -24.820 7.644 28.661 1.00 87.88 322 GLY A CA 1
ATOM 2471 C C . GLY A 1 322 ? -23.611 6.759 28.972 1.00 87.88 322 GLY A C 1
ATOM 2472 O O . GLY A 1 322 ? -23.203 5.881 28.207 1.00 87.88 322 GLY A O 1
ATOM 2473 N N . GLU A 1 323 ? -22.978 7.031 30.116 1.00 84.81 323 GLU A N 1
ATOM 2474 C CA . GLU A 1 323 ? -21.735 6.365 30.528 1.00 84.81 323 GLU A CA 1
ATOM 2475 C C . GLU A 1 323 ? -21.972 4.886 30.867 1.00 84.81 323 GLU A C 1
ATOM 2477 O O . GLU A 1 323 ? -21.152 4.028 30.543 1.00 84.81 323 GLU A O 1
ATOM 2482 N N . LYS A 1 324 ? -23.131 4.565 31.458 1.00 86.19 324 LYS A N 1
ATOM 2483 C CA . LYS A 1 324 ? -23.491 3.189 31.839 1.00 86.19 324 LYS A CA 1
ATOM 2484 C C . LYS A 1 324 ? -23.783 2.319 30.623 1.00 86.19 324 LYS A C 1
ATOM 2486 O O . LYS A 1 324 ? -23.534 1.120 30.652 1.00 86.19 324 LYS A O 1
ATOM 2491 N N . GLU A 1 325 ? -24.301 2.939 29.576 1.00 87.69 325 GLU A N 1
ATOM 2492 C CA . GLU A 1 325 ? -24.686 2.329 28.314 1.00 87.69 325 GLU A CA 1
ATOM 2493 C C . GLU A 1 325 ? -23.482 2.150 27.381 1.00 87.69 325 GLU A C 1
ATOM 2495 O O . GLU A 1 325 ? -23.558 1.383 26.430 1.00 87.69 325 GLU A O 1
ATOM 2500 N N . THR A 1 326 ? -22.357 2.821 27.657 1.00 88.69 326 THR A N 1
ATOM 2501 C CA . THR A 1 326 ? -21.158 2.784 26.807 1.00 88.69 326 THR A CA 1
ATOM 2502 C C . THR A 1 326 ? -20.431 1.438 26.874 1.00 88.69 326 THR A C 1
ATOM 2504 O O . THR A 1 326 ? -19.941 0.951 25.856 1.00 88.69 326 THR A O 1
ATOM 2507 N N . ILE A 1 327 ? -20.345 0.808 28.049 1.00 91.38 327 ILE A N 1
ATOM 2508 C CA . ILE A 1 327 ? -19.677 -0.493 28.190 1.00 91.38 327 ILE A CA 1
ATOM 2509 C C . ILE A 1 327 ? -20.606 -1.609 27.706 1.00 91.38 327 ILE A C 1
ATOM 2511 O O . ILE A 1 327 ? -21.737 -1.734 28.164 1.00 91.38 327 ILE A O 1
ATOM 2515 N N . GLY A 1 328 ? -20.119 -2.440 26.786 1.00 87.56 328 GLY A N 1
ATOM 2516 C CA . GLY A 1 328 ? -20.903 -3.468 26.102 1.00 87.56 328 GLY A CA 1
ATOM 2517 C C . GLY A 1 328 ? -21.638 -2.962 24.858 1.00 87.56 328 GLY A C 1
ATOM 2518 O O . GLY A 1 328 ? -22.236 -3.771 24.148 1.00 87.56 328 GLY A O 1
ATOM 2519 N N . ALA A 1 329 ? -21.585 -1.657 24.564 1.00 90.94 329 ALA A N 1
ATOM 2520 C CA . ALA A 1 329 ? -22.177 -1.110 23.352 1.00 90.94 329 ALA A CA 1
ATOM 2521 C C . ALA A 1 329 ? -21.380 -1.496 22.106 1.00 90.94 329 ALA A C 1
ATOM 2523 O O . ALA A 1 329 ? -20.146 -1.535 22.099 1.00 90.94 329 ALA A O 1
ATOM 2524 N N . ARG A 1 330 ? -22.123 -1.694 21.018 1.00 91.81 330 ARG A N 1
ATOM 2525 C CA . ARG A 1 330 ? -21.578 -1.783 19.671 1.00 91.81 330 ARG A CA 1
ATOM 2526 C C . ARG A 1 330 ? -21.671 -0.422 19.006 1.00 91.81 330 ARG A C 1
ATOM 2528 O O . ARG A 1 330 ? -22.762 0.086 18.753 1.00 91.81 330 ARG A O 1
ATOM 2535 N N . VAL A 1 331 ? -20.520 0.159 18.703 1.00 92.25 331 VAL A N 1
ATOM 2536 C CA . VAL A 1 331 ? -20.427 1.534 18.216 1.00 92.25 331 VAL A CA 1
ATOM 2537 C C . VAL A 1 331 ? -19.701 1.550 16.888 1.00 92.25 331 VAL A C 1
ATOM 2539 O O . VAL A 1 331 ? -18.683 0.886 16.688 1.00 92.25 331 VAL A O 1
ATOM 2542 N N . ARG A 1 332 ? -20.227 2.318 15.944 1.00 92.69 332 ARG A N 1
ATOM 2543 C CA . ARG A 1 332 ? -19.523 2.655 14.717 1.00 92.69 332 ARG A CA 1
ATOM 2544 C C . ARG A 1 332 ? -18.773 3.950 14.929 1.00 92.69 332 ARG A C 1
ATOM 2546 O O . ARG A 1 332 ? -19.327 4.905 15.460 1.00 92.69 332 ARG A O 1
ATOM 2553 N N . PHE A 1 333 ? -17.529 3.999 14.485 1.00 92.12 333 PHE A N 1
ATOM 2554 C CA . PHE A 1 333 ? -16.718 5.202 14.591 1.00 92.12 333 PHE A CA 1
ATOM 2555 C C . PHE A 1 333 ? -15.930 5.451 13.310 1.00 92.12 333 PHE A C 1
ATOM 2557 O O . PHE A 1 333 ? -15.710 4.537 12.510 1.00 92.12 333 PHE A O 1
ATOM 2564 N N . ARG A 1 334 ? -15.507 6.694 13.100 1.00 89.75 334 ARG A N 1
ATOM 2565 C CA . ARG A 1 334 ? -14.533 7.056 12.065 1.00 89.75 334 ARG A CA 1
ATOM 2566 C C . ARG A 1 334 ? -13.682 8.234 12.516 1.00 89.75 334 ARG A C 1
ATOM 2568 O O . ARG A 1 334 ? -14.153 9.078 13.275 1.00 89.75 334 ARG A O 1
ATOM 2575 N N . LEU A 1 335 ? -12.454 8.299 12.006 1.00 85.81 335 LEU A N 1
ATOM 2576 C CA . LEU A 1 335 ? -11.600 9.475 12.154 1.00 85.81 335 LEU A CA 1
ATOM 2577 C C . LEU A 1 335 ? -11.964 10.522 11.109 1.00 85.81 335 LEU A C 1
ATOM 2579 O O . LEU A 1 335 ? -12.137 10.209 9.929 1.00 85.81 335 LEU A O 1
ATOM 2583 N N . MET A 1 336 ? -12.075 11.762 11.555 1.00 86.44 336 MET A N 1
ATOM 2584 C CA . MET A 1 336 ? -12.358 12.926 10.731 1.00 86.44 336 MET A CA 1
ATOM 2585 C C . MET A 1 336 ? -11.058 13.561 10.215 1.00 86.44 336 MET A C 1
ATOM 2587 O O . MET A 1 336 ? -9.972 13.219 10.679 1.00 86.44 336 MET A O 1
ATOM 2591 N N . PRO A 1 337 ? -11.136 14.488 9.240 1.00 83.81 337 PRO A N 1
ATOM 2592 C CA . PRO A 1 337 ? -9.967 15.178 8.702 1.00 83.81 337 PRO A CA 1
ATOM 2593 C C . PRO A 1 337 ? -9.059 15.867 9.730 1.00 83.81 337 PRO A C 1
ATOM 2595 O O . PRO A 1 337 ? -7.878 16.047 9.469 1.00 83.81 337 PRO A O 1
ATOM 2598 N N . ASP A 1 338 ? -9.617 16.281 10.863 1.00 81.50 338 ASP A N 1
ATOM 2599 C CA . ASP A 1 338 ? -8.949 16.964 11.975 1.00 81.50 338 ASP A CA 1
ATOM 2600 C C . ASP A 1 338 ? -8.609 16.022 13.143 1.00 81.50 338 ASP A C 1
ATOM 2602 O O . ASP A 1 338 ? -8.436 16.481 14.268 1.00 81.50 338 ASP A O 1
ATOM 2606 N N . ASP A 1 339 ? -8.590 14.710 12.883 1.00 80.56 339 ASP A N 1
ATOM 2607 C CA . ASP A 1 339 ? -8.372 13.626 13.850 1.00 80.56 339 ASP A CA 1
ATOM 2608 C C . ASP A 1 339 ? -9.380 13.581 15.017 1.00 80.56 339 ASP A C 1
ATOM 2610 O O . ASP A 1 339 ? -9.253 12.781 15.949 1.00 80.56 339 ASP A O 1
ATOM 2614 N N . SER A 1 340 ? -10.461 14.364 14.936 1.00 85.25 340 SER A N 1
ATOM 2615 C CA . SER A 1 340 ? -11.630 14.151 15.782 1.00 85.25 340 SER A CA 1
ATOM 2616 C C . SER A 1 340 ? -12.300 12.815 15.438 1.00 85.25 340 SER A C 1
ATOM 2618 O O . SER A 1 340 ? -12.158 12.276 14.335 1.00 85.25 340 SER A O 1
ATOM 2620 N N . MET A 1 341 ? -13.019 12.245 16.404 1.00 87.75 341 MET A N 1
ATOM 2621 C CA . MET A 1 341 ? -13.760 11.003 16.206 1.00 87.75 341 MET A CA 1
ATOM 2622 C C . MET A 1 341 ? -15.246 11.304 16.125 1.00 87.75 341 MET A C 1
ATOM 2624 O O . MET A 1 341 ? -15.795 11.999 16.976 1.00 87.75 341 MET A O 1
ATOM 2628 N N . GLU A 1 342 ? -15.887 10.747 15.106 1.00 90.25 342 GLU A N 1
ATOM 2629 C CA . GLU A 1 342 ? -17.341 10.717 14.994 1.00 90.25 342 GLU A CA 1
ATOM 2630 C C . GLU A 1 342 ? -17.829 9.328 15.393 1.00 90.25 342 GLU A C 1
ATOM 2632 O O . GLU A 1 342 ? -17.313 8.325 14.890 1.00 90.25 342 GLU A O 1
ATOM 2637 N N . PHE A 1 343 ? -18.822 9.281 16.280 1.00 90.94 343 PHE A N 1
ATOM 2638 C CA . PHE A 1 343 ? -19.411 8.052 16.802 1.00 90.94 343 PHE A CA 1
ATOM 2639 C C . PHE A 1 343 ? -20.879 7.939 16.397 1.00 90.94 343 PHE A C 1
ATOM 2641 O O . PHE A 1 343 ? -21.594 8.934 16.284 1.00 90.94 343 PHE A O 1
ATOM 2648 N N . TYR A 1 344 ? -21.326 6.710 16.175 1.00 87.31 344 TYR A N 1
ATOM 2649 C CA . TYR A 1 344 ? -22.706 6.374 15.869 1.00 87.31 344 TYR A CA 1
ATOM 2650 C C . TYR A 1 344 ? -23.029 5.006 16.463 1.00 87.31 344 TYR A C 1
ATOM 2652 O O . TYR A 1 344 ? -22.395 4.010 16.112 1.00 87.31 344 TYR A O 1
ATOM 2660 N N . THR A 1 345 ? -24.011 4.934 17.351 1.00 78.69 345 THR A N 1
ATOM 2661 C CA . THR A 1 345 ? -24.494 3.662 17.893 1.00 78.69 345 THR A CA 1
ATOM 2662 C C . THR A 1 345 ? -25.304 2.900 16.852 1.00 78.69 345 THR A C 1
ATOM 2664 O O . THR A 1 345 ? -26.115 3.483 16.133 1.00 78.69 345 THR A O 1
ATOM 2667 N N . ALA A 1 346 ? -25.008 1.605 16.716 1.00 59.75 346 ALA A N 1
ATOM 2668 C CA . ALA A 1 346 ? -25.628 0.723 15.727 1.00 59.75 346 ALA A CA 1
ATOM 2669 C C . ALA A 1 346 ? -26.936 0.104 16.225 1.00 59.75 346 ALA A C 1
ATOM 2671 O O . ALA A 1 346 ? -26.995 -0.252 17.423 1.00 59.75 346 ALA A O 1
#

Solvent-accessible surface area (backbone atoms only — not comparable to full-atom values): 20873 Å² total; per-residue (Å²): 132,87,76,83,68,81,48,72,68,44,58,48,54,33,49,56,34,53,71,51,19,78,91,53,53,72,63,55,49,33,36,52,48,36,48,63,70,51,50,35,74,89,74,71,29,14,73,47,37,56,61,57,32,9,62,66,38,74,54,50,44,71,54,41,63,68,43,46,65,58,49,38,71,66,62,45,34,42,79,73,38,75,61,50,101,89,40,64,20,27,30,36,70,43,59,44,33,41,53,14,53,67,50,11,64,79,46,83,71,37,59,42,78,43,57,87,78,50,80,71,91,65,85,78,69,77,78,87,75,78,92,76,80,86,82,84,89,85,86,88,86,83,85,82,91,84,92,88,83,86,90,85,84,86,87,87,87,86,90,87,86,84,87,87,85,80,84,89,74,80,85,76,91,78,90,77,93,74,86,81,78,83,77,78,76,77,76,70,82,72,59,58,91,67,36,42,56,29,29,28,74,40,47,45,66,43,66,99,80,51,48,30,40,38,36,38,31,36,32,91,84,72,45,78,48,77,49,74,36,41,63,91,33,70,63,32,49,35,45,28,70,40,71,62,68,81,85,49,43,71,77,49,43,67,42,57,33,21,34,46,64,71,93,68,80,85,74,50,53,28,25,53,59,57,51,73,79,42,58,31,38,28,70,41,73,49,74,45,98,84,46,24,28,44,30,37,28,31,44,95,87,42,84,43,80,47,79,33,52,36,70,44,36,52,50,43,24,59,44,43,76,30,72,82,47,35,56,68,30,54,33,32,34,27,44,38,37,83,71,45,67,48,60,42,59,114

Radius of gyration: 29.83 Å; Cα contacts (8 Å, |Δi|>4): 504; chains: 1; bounding box: 67×85×79 Å

Organism: NCBI:txid2201899